Protein AF-A0A3A8R1C6-F1 (afdb_monomer_lite)

Structure (mmCIF, N/CA/C/O backbone):
data_AF-A0A3A8R1C6-F1
#
_entry.id   AF-A0A3A8R1C6-F1
#
loop_
_atom_site.group_PDB
_atom_site.id
_atom_site.type_symbol
_atom_site.label_atom_id
_atom_site.label_alt_id
_atom_site.label_comp_id
_atom_site.label_asym_id
_atom_site.label_entity_id
_atom_site.label_seq_id
_atom_site.pdbx_PDB_ins_code
_atom_site.Cartn_x
_atom_site.Cartn_y
_atom_site.Cartn_z
_atom_site.occupancy
_atom_site.B_iso_or_equiv
_atom_site.auth_seq_id
_atom_site.auth_comp_id
_atom_site.auth_asym_id
_atom_site.auth_atom_id
_atom_site.pdbx_PDB_model_num
ATOM 1 N N . MET A 1 1 ? 24.365 -0.861 -19.080 1.00 55.78 1 MET A N 1
ATOM 2 C CA . MET A 1 1 ? 25.179 -1.985 -19.570 1.00 55.78 1 MET A CA 1
ATOM 3 C C . MET A 1 1 ? 25.420 -1.897 -21.066 1.00 55.78 1 MET A C 1
ATOM 5 O O . MET A 1 1 ? 26.540 -1.569 -21.390 1.00 55.78 1 MET A O 1
ATOM 9 N N . VAL A 1 2 ? 24.428 -2.049 -21.957 1.00 61.75 2 VAL A N 1
ATOM 10 C CA . VAL A 1 2 ? 24.659 -2.070 -23.426 1.00 61.75 2 VAL A CA 1
ATOM 11 C C . VAL A 1 2 ? 25.427 -0.850 -23.966 1.00 61.75 2 VAL A C 1
ATOM 13 O O . VAL A 1 2 ? 26.464 -1.044 -24.578 1.00 61.75 2 VAL A O 1
ATOM 16 N N . MET A 1 3 ? 25.023 0.396 -23.671 1.00 66.06 3 MET A N 1
ATOM 17 C CA . MET A 1 3 ? 25.782 1.583 -24.132 1.00 66.06 3 MET A CA 1
ATOM 18 C C . MET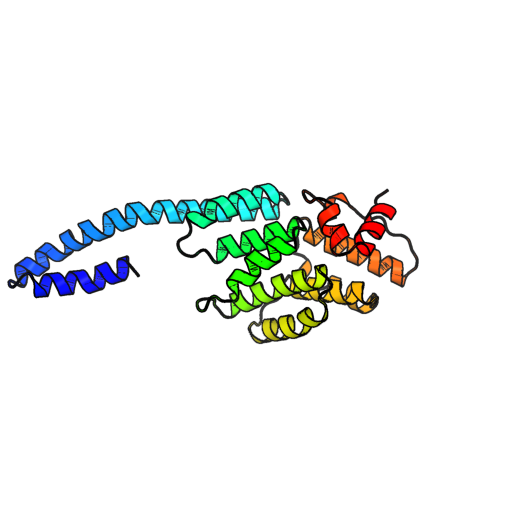 A 1 3 ? 27.205 1.671 -23.557 1.00 66.06 3 MET A C 1
ATOM 20 O O . MET A 1 3 ? 28.117 2.070 -24.266 1.00 66.06 3 MET A O 1
ATOM 24 N N . LEU A 1 4 ? 27.410 1.277 -22.296 1.00 65.94 4 LEU A N 1
ATOM 25 C CA . LEU A 1 4 ? 28.750 1.222 -21.695 1.00 65.94 4 LEU A CA 1
ATOM 26 C C . LEU A 1 4 ? 29.600 0.140 -22.370 1.00 65.94 4 LEU A C 1
ATOM 28 O O . LEU A 1 4 ? 30.759 0.369 -22.681 1.00 65.94 4 LEU A O 1
ATOM 32 N N . LEU A 1 5 ? 29.007 -1.014 -22.666 1.00 67.19 5 LEU A N 1
ATOM 33 C CA . LEU A 1 5 ? 29.659 -2.094 -23.396 1.00 67.19 5 LEU A CA 1
ATOM 34 C C . LEU A 1 5 ? 30.054 -1.628 -24.801 1.00 67.19 5 LEU A C 1
ATOM 36 O O . LEU A 1 5 ? 31.196 -1.811 -25.187 1.00 67.19 5 LEU A O 1
ATOM 40 N N . VAL A 1 6 ? 29.174 -0.925 -25.518 1.00 68.94 6 VAL A N 1
ATOM 41 C CA . VAL A 1 6 ? 29.490 -0.307 -26.817 1.00 68.94 6 VAL A CA 1
ATOM 42 C C . VAL A 1 6 ? 30.650 0.689 -26.680 1.00 68.94 6 VAL A C 1
ATOM 44 O O . VAL A 1 6 ? 31.617 0.599 -27.425 1.00 68.94 6 VAL A O 1
ATOM 47 N N . LEU A 1 7 ? 30.626 1.574 -25.681 1.00 74.56 7 LEU A N 1
ATOM 48 C CA . LEU A 1 7 ? 31.679 2.577 -25.475 1.00 74.56 7 LEU A CA 1
ATOM 49 C C . LEU A 1 7 ? 33.040 1.986 -25.069 1.00 74.56 7 LEU A C 1
ATOM 51 O O . LEU A 1 7 ? 34.063 2.558 -25.423 1.00 74.56 7 LEU A O 1
ATOM 55 N N . PHE A 1 8 ? 33.077 0.857 -24.353 1.00 76.62 8 PHE A N 1
ATOM 56 C CA . PHE A 1 8 ? 34.327 0.232 -23.893 1.00 76.62 8 PHE A CA 1
ATOM 57 C C . PHE A 1 8 ? 34.839 -0.894 -24.805 1.00 76.62 8 PHE A C 1
ATOM 59 O O . PHE A 1 8 ? 36.048 -1.121 -24.884 1.00 76.62 8 PHE A O 1
ATOM 66 N N . VAL A 1 9 ? 33.947 -1.606 -25.496 1.00 76.44 9 VAL A N 1
ATOM 67 C CA . VAL A 1 9 ? 34.287 -2.768 -26.330 1.00 76.44 9 VAL A CA 1
ATOM 68 C C . VAL A 1 9 ? 34.560 -2.361 -27.774 1.00 76.44 9 VAL A C 1
ATOM 70 O O . VAL A 1 9 ? 35.515 -2.868 -28.353 1.00 76.44 9 VAL A O 1
ATOM 73 N N . VAL A 1 10 ? 33.826 -1.396 -28.343 1.00 77.56 10 VAL A N 1
ATOM 74 C CA . VAL A 1 10 ? 34.051 -0.938 -29.730 1.00 77.56 10 VAL A CA 1
ATOM 75 C C . VAL A 1 10 ? 35.460 -0.367 -29.947 1.00 77.56 10 VAL A C 1
ATOM 77 O O . VAL A 1 10 ? 36.100 -0.784 -30.911 1.00 77.56 10 VAL A O 1
ATOM 80 N N . PRO A 1 11 ? 36.030 0.478 -29.060 1.00 78.25 11 PRO A N 1
ATOM 81 C CA . PRO A 1 11 ? 37.407 0.945 -29.232 1.00 78.25 11 PRO A CA 1
ATOM 82 C C . PRO A 1 11 ? 38.441 -0.183 -29.130 1.00 78.25 11 PRO A C 1
ATOM 84 O O . PRO A 1 11 ? 39.465 -0.143 -29.808 1.00 78.25 11 PRO A O 1
ATOM 87 N N . ARG A 1 12 ? 38.189 -1.192 -28.283 1.00 78.44 12 ARG A N 1
ATOM 88 C CA . ARG A 1 12 ? 39.079 -2.353 -28.123 1.00 78.44 12 ARG A CA 1
ATOM 89 C C . ARG A 1 12 ? 39.024 -3.282 -29.332 1.00 78.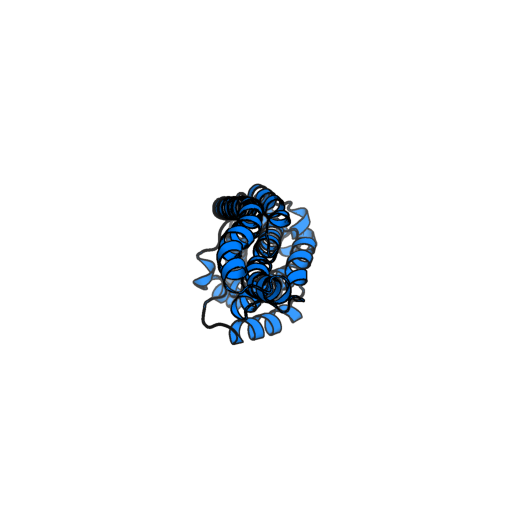44 12 ARG A C 1
ATOM 91 O O . ARG A 1 12 ? 40.074 -3.706 -29.796 1.00 78.44 12 ARG A O 1
ATOM 98 N N . LEU A 1 13 ? 37.830 -3.552 -29.859 1.00 79.06 13 LEU A N 1
ATOM 99 C CA . LEU A 1 13 ? 37.645 -4.360 -31.064 1.00 79.06 13 LEU A CA 1
ATOM 100 C C . LEU A 1 13 ? 38.244 -3.673 -32.291 1.00 79.06 13 LEU A C 1
ATOM 102 O O . LEU A 1 13 ? 38.963 -4.315 -33.046 1.00 79.06 13 LEU A O 1
ATOM 106 N N . LEU A 1 14 ? 38.028 -2.366 -32.460 1.00 79.25 14 LEU A N 1
ATOM 107 C CA . LEU A 1 14 ? 38.609 -1.622 -33.579 1.00 79.25 14 LEU A CA 1
ATOM 108 C C . LEU A 1 14 ? 40.139 -1.653 -33.556 1.00 79.25 14 LEU A C 1
ATOM 110 O O . LEU A 1 14 ? 40.742 -1.912 -34.586 1.00 79.25 14 LEU A O 1
ATOM 114 N N . ARG A 1 15 ? 40.773 -1.487 -32.388 1.00 78.81 15 ARG A N 1
ATOM 115 C CA . ARG A 1 15 ? 42.238 -1.612 -32.256 1.00 78.81 15 ARG A CA 1
ATOM 116 C C . ARG A 1 15 ? 42.763 -3.033 -32.467 1.00 78.81 15 ARG A C 1
ATOM 118 O O . ARG A 1 15 ? 43.941 -3.195 -32.749 1.00 78.81 15 ARG A O 1
ATOM 125 N N . HIS A 1 16 ? 41.925 -4.048 -32.270 1.00 81.69 16 HIS A N 1
ATOM 126 C CA . HIS A 1 16 ? 42.312 -5.445 -32.455 1.00 81.69 16 HIS A CA 1
ATOM 127 C C . HIS A 1 16 ? 42.188 -5.893 -33.917 1.00 81.69 16 HIS A C 1
ATOM 129 O O . HIS A 1 16 ? 43.052 -6.609 -34.408 1.00 81.69 16 HIS A O 1
ATOM 135 N N . PHE A 1 17 ? 41.131 -5.461 -34.612 1.00 82.62 17 PHE A N 1
ATOM 136 C CA . PHE A 1 17 ? 40.824 -5.888 -35.981 1.00 82.62 17 PHE A CA 1
ATOM 137 C C . PHE A 1 17 ? 41.307 -4.923 -37.070 1.00 82.62 17 PHE A C 1
ATOM 139 O O . PHE A 1 17 ? 41.398 -5.327 -38.226 1.00 82.62 17 PHE A O 1
ATOM 146 N N . VAL A 1 18 ? 41.623 -3.668 -36.730 1.00 82.69 18 VAL A N 1
ATOM 147 C CA . VAL A 1 18 ? 42.181 -2.678 -37.661 1.00 82.69 18 VAL A CA 1
ATOM 148 C C . VAL A 1 18 ? 43.640 -2.410 -37.263 1.00 82.69 18 VAL A C 1
ATOM 150 O O . VAL A 1 18 ? 43.872 -1.714 -36.274 1.00 82.69 18 VAL A O 1
ATOM 153 N N . PRO A 1 19 ? 44.628 -2.960 -38.000 1.00 76.81 19 PRO A N 1
ATOM 154 C CA . PRO A 1 19 ? 46.048 -2.833 -37.659 1.00 76.81 19 PRO A CA 1
ATOM 155 C C . PRO A 1 19 ? 46.579 -1.402 -37.788 1.00 76.81 19 PRO A C 1
ATOM 157 O O . PRO A 1 19 ? 47.543 -1.043 -37.116 1.00 76.81 19 PRO A O 1
ATOM 160 N N . ASP A 1 20 ? 45.958 -0.591 -38.652 1.00 87.19 20 ASP A N 1
ATOM 161 C CA . ASP A 1 20 ? 46.308 0.815 -38.837 1.00 87.19 20 ASP A CA 1
ATOM 162 C C . ASP A 1 20 ? 45.630 1.691 -37.760 1.00 87.19 20 ASP A C 1
ATOM 164 O O . ASP A 1 20 ? 44.398 1.828 -37.745 1.00 87.19 20 ASP A O 1
ATOM 168 N N . PRO A 1 21 ? 46.410 2.319 -36.861 1.00 77.81 21 PRO A N 1
ATOM 169 C CA . PRO A 1 21 ? 45.873 3.140 -35.786 1.00 77.81 21 PRO A CA 1
ATOM 170 C C . PRO A 1 21 ? 45.176 4.415 -36.280 1.00 77.81 21 PRO A C 1
ATOM 172 O O . PRO A 1 21 ? 44.255 4.880 -35.604 1.00 77.81 21 PRO A O 1
ATOM 175 N N . GLN A 1 22 ? 45.566 4.977 -37.430 1.00 80.56 22 GLN A N 1
ATOM 176 C CA . GLN A 1 22 ? 44.907 6.160 -37.994 1.00 80.56 22 GLN A CA 1
ATOM 177 C C . GLN A 1 22 ? 43.532 5.789 -38.558 1.00 80.56 22 GLN A C 1
ATOM 179 O O . GLN A 1 22 ? 42.532 6.438 -38.239 1.00 80.56 22 GLN A O 1
ATOM 184 N N . LEU A 1 23 ? 43.452 4.679 -39.296 1.00 80.19 23 LEU A N 1
ATOM 185 C CA . LEU A 1 23 ? 42.191 4.146 -39.810 1.00 80.19 23 LEU A CA 1
ATOM 186 C C . LEU A 1 23 ? 41.232 3.741 -38.675 1.00 80.19 23 LEU A C 1
ATOM 188 O O . LEU A 1 23 ? 40.044 4.066 -38.718 1.00 80.19 23 LEU A O 1
ATOM 192 N N . ALA A 1 24 ? 41.735 3.100 -37.616 1.00 79.31 24 ALA A N 1
ATOM 193 C CA . ALA A 1 24 ? 40.935 2.730 -36.446 1.00 79.31 24 ALA A CA 1
ATOM 194 C C . ALA A 1 24 ? 40.342 3.955 -35.722 1.00 79.31 24 ALA A C 1
ATOM 196 O O . ALA A 1 24 ? 39.196 3.912 -35.266 1.00 79.31 24 ALA A O 1
ATOM 197 N N . GLN A 1 25 ? 41.097 5.057 -35.629 1.00 80.25 25 GLN A N 1
ATOM 198 C CA . GLN A 1 25 ? 40.617 6.317 -35.050 1.00 80.25 25 GLN A CA 1
ATOM 199 C C . GLN A 1 25 ? 39.554 6.994 -35.924 1.00 80.25 25 GLN A C 1
ATOM 201 O O . GLN A 1 25 ? 38.579 7.509 -35.379 1.00 80.25 25 GLN A O 1
ATOM 206 N N . MET A 1 26 ? 39.683 6.944 -37.255 1.00 83.62 26 MET A N 1
ATOM 207 C CA . MET A 1 26 ? 38.661 7.471 -38.172 1.00 83.62 26 MET A CA 1
ATOM 208 C C . MET A 1 26 ? 37.363 6.649 -38.148 1.00 83.62 26 MET A C 1
ATOM 210 O O . MET A 1 26 ? 36.273 7.215 -38.226 1.00 83.62 26 MET A O 1
ATOM 214 N N . LEU A 1 27 ? 37.453 5.323 -37.997 1.00 83.94 27 LEU A N 1
ATOM 215 C CA . LEU A 1 27 ? 36.290 4.426 -37.963 1.00 83.94 27 LEU A CA 1
ATOM 216 C C . LEU A 1 27 ? 35.557 4.420 -36.616 1.00 83.94 27 LEU A C 1
ATOM 218 O O . LEU A 1 27 ? 34.381 4.054 -36.558 1.00 83.94 27 LEU A O 1
ATOM 222 N N . LEU A 1 28 ? 36.216 4.832 -35.532 1.00 80.50 28 LEU A N 1
ATOM 223 C CA . LEU A 1 28 ? 35.642 4.879 -34.187 1.00 80.50 28 LEU A CA 1
ATOM 224 C C . LEU A 1 28 ? 34.346 5.710 -34.085 1.00 80.50 28 LEU A C 1
ATOM 226 O O . LEU A 1 28 ? 33.351 5.153 -33.614 1.00 80.50 28 LEU A O 1
ATOM 230 N N . PRO A 1 29 ? 34.291 6.989 -34.512 1.00 80.44 29 PRO A N 1
ATOM 231 C CA . PRO A 1 29 ? 33.064 7.783 -34.429 1.00 80.44 29 PRO A CA 1
ATOM 232 C C . PRO A 1 29 ? 31.925 7.189 -35.264 1.00 80.44 29 PRO A C 1
ATOM 234 O O . PRO A 1 29 ? 30.791 7.155 -34.794 1.00 80.44 29 PRO A O 1
ATOM 237 N N . VAL A 1 30 ? 32.220 6.647 -36.452 1.00 83.56 30 VAL A N 1
ATOM 238 C CA . VAL A 1 30 ? 31.220 5.995 -37.316 1.00 83.56 30 VAL A CA 1
ATOM 239 C C . VAL A 1 30 ? 30.673 4.730 -36.654 1.00 83.56 30 VAL A C 1
ATOM 241 O O . VAL A 1 30 ? 29.463 4.543 -36.573 1.00 83.56 30 VAL A O 1
ATOM 244 N N . SER A 1 31 ? 31.552 3.894 -36.104 1.00 79.69 31 SER A N 1
ATOM 245 C CA . SER A 1 31 ? 31.175 2.643 -35.434 1.00 79.69 31 SER A CA 1
ATOM 246 C C . SER A 1 31 ? 30.351 2.898 -34.170 1.00 79.69 31 SER A C 1
ATOM 248 O O . SER A 1 31 ? 29.355 2.219 -33.918 1.00 79.69 31 SER A O 1
ATOM 250 N N . LEU A 1 32 ? 30.729 3.912 -33.385 1.00 80.94 32 LEU A N 1
ATOM 251 C CA . LEU A 1 32 ? 29.952 4.355 -32.230 1.00 80.94 32 LEU A CA 1
ATOM 252 C C . LEU A 1 32 ? 28.594 4.913 -32.657 1.00 80.94 32 LEU A C 1
ATOM 254 O O . LEU A 1 32 ? 27.593 4.577 -32.033 1.00 80.94 32 LEU A O 1
ATOM 258 N N . PHE A 1 33 ? 28.529 5.713 -33.721 1.00 82.69 33 PHE A N 1
ATOM 259 C CA . PHE A 1 33 ? 27.273 6.258 -34.233 1.00 82.69 33 PHE A CA 1
ATOM 260 C C . PHE A 1 33 ? 26.319 5.144 -34.686 1.00 82.69 33 PHE A C 1
ATOM 262 O O . PHE A 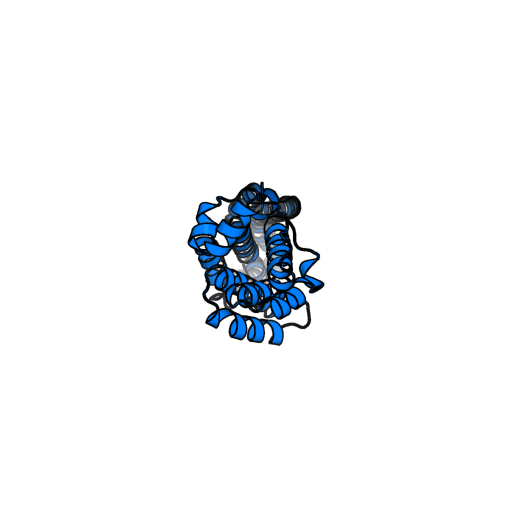1 33 ? 25.173 5.099 -34.240 1.00 82.69 33 PHE A O 1
ATOM 269 N N . VAL A 1 34 ? 26.809 4.188 -35.481 1.00 83.75 34 VAL A N 1
ATOM 270 C CA . VAL A 1 34 ? 26.028 3.047 -35.989 1.00 83.75 34 VAL A CA 1
ATOM 271 C C . VAL A 1 34 ? 25.482 2.164 -34.864 1.00 83.75 34 VAL A C 1
ATOM 273 O O . VAL A 1 34 ? 24.399 1.609 -35.007 1.00 83.75 34 VAL A O 1
ATOM 276 N N . LEU A 1 35 ? 26.171 2.049 -33.727 1.00 82.00 35 LEU A N 1
ATOM 277 C CA . LEU A 1 35 ? 25.708 1.225 -32.603 1.00 82.00 35 LEU A CA 1
ATOM 278 C C . LEU A 1 35 ? 24.871 2.007 -31.582 1.00 82.00 35 LEU A C 1
ATOM 280 O O . LEU A 1 35 ? 23.869 1.497 -31.074 1.00 82.00 35 LEU A O 1
ATOM 284 N N . LEU A 1 36 ? 25.254 3.243 -31.261 1.00 81.62 36 LEU A N 1
ATOM 285 C CA . LEU A 1 36 ? 24.585 4.046 -30.238 1.00 81.62 36 LEU A CA 1
ATOM 286 C C . LEU A 1 36 ? 23.273 4.639 -30.742 1.00 81.62 36 LEU A C 1
ATOM 288 O O . LEU A 1 36 ? 22.317 4.670 -29.970 1.00 81.62 36 LEU A O 1
ATOM 292 N N . VAL A 1 37 ? 23.192 5.074 -32.003 1.00 81.81 37 VAL A N 1
ATOM 293 C CA . VAL A 1 37 ? 21.986 5.724 -32.537 1.00 81.81 37 VAL A CA 1
ATOM 294 C C . VAL A 1 37 ? 20.799 4.761 -32.589 1.00 81.81 37 VAL A C 1
ATOM 296 O O . VAL A 1 37 ? 19.779 5.095 -31.990 1.00 81.81 37 VAL A O 1
ATOM 299 N N . PRO A 1 38 ? 20.888 3.544 -33.161 1.00 82.12 38 PRO A N 1
ATOM 300 C CA . PRO A 1 38 ? 19.768 2.600 -33.137 1.00 82.12 38 PRO A CA 1
ATOM 301 C C . PRO A 1 38 ? 19.389 2.180 -31.714 1.00 82.12 38 PRO A C 1
ATOM 303 O O . PRO A 1 38 ? 18.208 2.103 -31.379 1.00 82.12 38 PRO A O 1
ATOM 306 N N . THR A 1 39 ? 20.385 1.984 -30.842 1.00 79.88 39 THR A N 1
ATOM 307 C CA . THR A 1 39 ? 20.157 1.667 -29.425 1.00 79.88 39 THR A CA 1
ATOM 308 C C . THR A 1 39 ? 19.392 2.798 -28.729 1.00 79.88 39 THR A C 1
ATOM 310 O O . THR A 1 39 ? 18.411 2.550 -28.028 1.00 79.88 39 THR A O 1
ATOM 313 N N . ALA A 1 40 ? 19.791 4.052 -28.937 1.00 80.69 40 ALA A N 1
ATOM 314 C CA . ALA A 1 40 ? 19.115 5.214 -28.372 1.00 80.69 40 ALA A CA 1
ATOM 315 C C . ALA A 1 40 ? 17.704 5.385 -28.951 1.00 80.69 40 ALA A C 1
ATOM 317 O O . ALA A 1 40 ? 16.758 5.562 -28.186 1.00 80.69 40 ALA A O 1
ATOM 318 N N . LEU A 1 41 ? 17.542 5.263 -30.271 1.00 84.56 41 LEU A N 1
ATOM 319 C CA . LEU A 1 41 ? 16.248 5.352 -30.952 1.00 84.56 41 LEU A CA 1
ATOM 320 C C . LEU A 1 41 ? 15.274 4.260 -30.498 1.00 84.56 41 LEU A C 1
ATOM 322 O O . LEU A 1 41 ? 14.076 4.511 -30.433 1.00 84.56 41 LEU A O 1
ATOM 326 N N . TYR A 1 42 ? 15.767 3.080 -30.123 1.00 83.12 42 TYR A N 1
ATOM 327 C CA . TYR A 1 42 ? 14.927 2.010 -29.594 1.00 83.12 42 TYR A CA 1
ATOM 328 C C . TYR A 1 42 ? 14.577 2.203 -28.107 1.00 83.12 42 TYR A C 1
ATOM 330 O O . TYR A 1 42 ? 13.408 2.158 -27.715 1.00 83.12 42 TYR A O 1
ATOM 338 N N . PHE A 1 43 ? 15.574 2.432 -27.245 1.00 83.19 43 PHE A N 1
ATOM 339 C CA . PHE A 1 43 ? 15.360 2.444 -25.792 1.00 83.19 43 PHE A CA 1
ATOM 340 C C . PHE A 1 43 ? 14.815 3.771 -25.255 1.00 83.19 43 PHE A C 1
ATOM 342 O O . PHE A 1 43 ? 14.072 3.758 -24.271 1.00 83.19 43 PHE A O 1
ATOM 349 N N . LEU A 1 44 ? 15.155 4.911 -25.863 1.00 83.94 44 LEU A N 1
ATOM 350 C CA . LEU A 1 44 ? 14.768 6.225 -25.344 1.00 83.94 44 LEU A CA 1
ATOM 351 C C . LEU A 1 44 ? 13.253 6.474 -25.440 1.00 83.94 44 LEU A C 1
ATOM 353 O O . LEU A 1 44 ? 12.672 6.859 -24.421 1.00 83.94 44 LEU A O 1
ATOM 357 N N . PRO A 1 45 ? 12.568 6.213 -26.574 1.00 88.06 45 PRO A N 1
ATOM 358 C CA . PRO A 1 45 ? 11.115 6.368 -26.649 1.00 88.06 45 PRO A CA 1
ATOM 359 C C . PRO A 1 45 ? 10.391 5.399 -25.715 1.00 88.06 45 PRO A C 1
ATOM 361 O O . PRO A 1 45 ? 9.430 5.781 -25.050 1.00 88.06 45 PRO A O 1
ATOM 364 N N . ARG A 1 46 ? 10.893 4.162 -25.601 1.00 89.12 46 ARG A N 1
ATOM 365 C CA . ARG A 1 46 ? 10.346 3.147 -24.695 1.00 89.12 46 ARG A CA 1
ATOM 366 C C . ARG A 1 46 ? 10.430 3.588 -23.233 1.00 89.12 46 ARG A C 1
ATOM 368 O O . ARG A 1 46 ? 9.429 3.531 -22.523 1.00 89.12 46 ARG A O 1
ATOM 375 N N . TYR A 1 47 ? 11.594 4.074 -22.802 1.00 86.50 47 TYR A N 1
ATOM 376 C CA . TYR A 1 47 ? 11.796 4.586 -21.447 1.00 86.50 47 TYR A CA 1
ATOM 377 C C . TYR A 1 47 ? 10.908 5.801 -21.159 1.00 86.50 47 TYR A C 1
ATOM 379 O O . TYR A 1 47 ? 10.235 5.832 -20.132 1.00 86.50 47 TYR A O 1
ATOM 387 N N . ARG A 1 48 ? 10.841 6.767 -22.086 1.00 89.81 48 ARG A N 1
ATOM 388 C CA . ARG A 1 48 ? 9.965 7.942 -21.958 1.00 89.81 48 ARG A CA 1
ATOM 389 C C . ARG A 1 48 ? 8.494 7.548 -21.845 1.00 89.81 48 ARG A C 1
ATOM 391 O O . ARG A 1 48 ? 7.790 8.097 -21.007 1.00 89.81 48 ARG A O 1
ATOM 398 N N . ARG A 1 49 ? 8.042 6.575 -22.642 1.00 92.75 49 ARG A N 1
ATOM 399 C CA . ARG A 1 49 ? 6.667 6.061 -22.583 1.00 92.75 49 ARG A CA 1
ATOM 400 C C . ARG A 1 49 ? 6.375 5.346 -21.264 1.00 92.75 49 ARG A C 1
ATOM 402 O O . ARG A 1 49 ? 5.324 5.585 -20.686 1.00 92.75 49 ARG A O 1
ATOM 409 N N . SER A 1 50 ? 7.302 4.518 -20.777 1.00 92.31 50 SER A N 1
ATOM 410 C CA . SER A 1 50 ? 7.186 3.871 -19.462 1.00 92.31 50 SER A CA 1
ATOM 411 C C . SER A 1 50 ? 7.071 4.909 -18.345 1.00 92.31 50 SER A C 1
ATOM 413 O O . SER A 1 50 ? 6.143 4.842 -17.549 1.00 92.31 50 SER A O 1
ATOM 415 N N . LYS A 1 51 ? 7.955 5.917 -18.342 1.00 92.25 51 LYS A N 1
ATOM 416 C CA . LYS A 1 51 ? 7.918 7.008 -17.365 1.00 92.25 51 LYS A CA 1
ATOM 417 C C . LYS A 1 51 ? 6.594 7.772 -17.419 1.00 92.25 51 LYS A C 1
ATOM 419 O O . LYS A 1 51 ? 5.963 7.922 -16.387 1.00 92.25 51 LYS A O 1
ATOM 424 N N . LYS A 1 52 ? 6.145 8.174 -18.614 1.00 95.56 52 LYS A N 1
ATOM 425 C CA . LYS A 1 52 ? 4.870 8.883 -18.797 1.00 95.56 52 LYS A CA 1
ATOM 426 C C . LYS A 1 52 ? 3.689 8.103 -18.209 1.00 95.56 52 LYS A C 1
ATOM 428 O O . LYS A 1 52 ? 2.894 8.682 -17.488 1.00 95.56 52 LYS A O 1
ATOM 433 N N . LEU A 1 53 ? 3.599 6.799 -18.482 1.00 96.31 53 LEU A N 1
ATOM 434 C CA . LEU A 1 53 ? 2.542 5.950 -17.921 1.00 96.31 53 LEU A CA 1
ATOM 435 C C . LEU A 1 53 ? 2.634 5.842 -16.394 1.00 96.31 53 LEU A C 1
ATOM 437 O O . LEU A 1 53 ? 1.613 5.860 -15.720 1.00 96.31 53 LEU A O 1
ATOM 441 N N . THR A 1 54 ? 3.843 5.747 -15.840 1.00 95.00 54 THR A N 1
ATOM 442 C CA . THR A 1 54 ? 4.034 5.756 -14.384 1.00 95.00 54 THR A CA 1
ATOM 443 C C . THR A 1 54 ? 3.604 7.087 -13.768 1.00 95.00 54 THR A C 1
ATOM 445 O O . THR A 1 54 ? 2.903 7.071 -12.764 1.00 95.00 54 THR A O 1
ATOM 448 N N . ASP A 1 55 ? 3.970 8.219 -14.368 1.00 96.19 55 ASP A N 1
ATOM 449 C CA . ASP A 1 55 ? 3.593 9.549 -13.876 1.00 96.19 55 ASP A CA 1
ATOM 450 C C . ASP A 1 55 ? 2.062 9.750 -13.953 1.00 96.19 55 ASP A C 1
ATOM 452 O O . ASP A 1 55 ? 1.450 10.187 -12.981 1.00 96.19 55 ASP A O 1
ATOM 456 N N . GLU A 1 56 ? 1.424 9.333 -15.058 1.00 97.62 56 GLU A N 1
ATOM 457 C CA . GLU A 1 56 ? -0.044 9.304 -15.202 1.00 97.62 56 GLU A CA 1
ATOM 458 C C . GLU A 1 56 ? -0.707 8.423 -14.132 1.00 97.62 56 GLU A C 1
ATOM 460 O O . GLU A 1 56 ? -1.697 8.822 -13.524 1.00 97.62 56 GLU A O 1
ATOM 465 N N . GLY A 1 57 ? -0.162 7.229 -13.878 1.00 96.81 57 GLY A N 1
ATOM 466 C CA . GLY A 1 57 ? -0.680 6.329 -12.848 1.00 96.81 57 GLY A CA 1
ATOM 467 C C . GLY A 1 57 ? -0.558 6.913 -11.440 1.00 96.81 57 GLY A C 1
ATOM 468 O O . GLY A 1 57 ? -1.485 6.793 -10.645 1.00 96.81 57 GLY A O 1
ATOM 469 N N . LEU A 1 58 ? 0.550 7.592 -11.129 1.00 95.25 58 LEU A N 1
ATOM 470 C CA . LEU A 1 58 ? 0.730 8.271 -9.843 1.00 95.25 58 LEU A CA 1
ATOM 471 C C . LEU A 1 58 ? -0.273 9.413 -9.666 1.00 95.25 58 LEU A C 1
ATOM 473 O O . LEU A 1 58 ? -0.856 9.538 -8.594 1.00 95.25 58 LEU A O 1
ATOM 477 N N . GLN A 1 59 ? -0.513 10.204 -10.714 1.00 96.00 59 GLN A N 1
ATOM 478 C CA . GLN A 1 59 ? -1.522 11.258 -10.680 1.00 96.00 59 GLN A CA 1
ATOM 479 C C . GLN A 1 59 ? -2.925 10.687 -10.422 1.00 96.00 59 GLN A C 1
ATOM 481 O O . GLN A 1 59 ? -3.617 11.154 -9.522 1.00 96.00 59 GLN A O 1
ATOM 486 N N . LEU A 1 60 ? -3.321 9.639 -11.150 1.00 96.06 60 LEU A N 1
ATOM 487 C CA . LEU A 1 60 ? -4.617 8.978 -10.954 1.00 96.06 60 LEU A CA 1
ATOM 488 C C . LEU A 1 60 ? -4.775 8.423 -9.532 1.00 96.06 60 LEU A C 1
ATOM 490 O O . LEU A 1 60 ? -5.853 8.510 -8.951 1.00 96.06 60 LEU A O 1
ATOM 494 N N . LEU A 1 61 ? -3.699 7.890 -8.948 1.00 92.75 61 LEU A N 1
ATOM 495 C CA . LEU A 1 61 ? -3.707 7.385 -7.576 1.00 92.75 61 LEU A CA 1
ATOM 496 C C . LEU A 1 61 ? -3.900 8.514 -6.549 1.00 92.75 61 LEU A C 1
ATOM 498 O O . LEU A 1 61 ? -4.629 8.329 -5.577 1.00 92.75 61 LEU A O 1
ATOM 502 N N . LEU A 1 62 ? -3.318 9.696 -6.781 1.00 89.50 62 LEU A N 1
ATOM 503 C CA . LEU A 1 62 ? -3.565 10.891 -5.960 1.00 89.50 62 LEU A CA 1
ATOM 504 C C . LEU A 1 62 ? -5.014 11.392 -6.073 1.00 89.50 62 LEU A C 1
ATOM 506 O O . LEU A 1 62 ? -5.558 11.904 -5.098 1.00 89.50 62 LEU A O 1
ATOM 510 N N . GLU A 1 63 ? -5.641 11.208 -7.236 1.00 90.69 63 GLU A N 1
ATOM 511 C CA . GLU A 1 63 ? -7.060 11.501 -7.489 1.00 90.69 63 GLU A CA 1
ATOM 512 C C . GLU A 1 63 ? -8.011 10.419 -6.932 1.00 90.69 63 GLU A C 1
ATOM 514 O O . GLU A 1 63 ? -9.226 10.554 -7.045 1.00 90.69 63 GLU A O 1
ATOM 519 N N . GLY A 1 64 ? -7.487 9.337 -6.340 1.00 89.00 64 GLY A N 1
ATOM 520 C CA . GLY A 1 64 ? -8.281 8.219 -5.818 1.00 89.00 64 GLY A CA 1
ATOM 521 C C . GLY A 1 64 ? -8.799 7.242 -6.882 1.00 89.00 64 GLY A C 1
ATOM 522 O O . GLY A 1 64 ? -9.547 6.327 -6.549 1.00 89.00 64 GLY A O 1
ATOM 523 N N . ARG A 1 65 ? -8.382 7.388 -8.147 1.00 93.56 65 ARG A N 1
ATOM 524 C CA . ARG A 1 65 ? -8.783 6.542 -9.286 1.00 93.56 65 ARG A CA 1
ATOM 525 C C . ARG A 1 65 ? -7.881 5.315 -9.412 1.00 93.56 65 ARG A C 1
ATOM 527 O O . ARG A 1 65 ? -7.058 5.208 -10.329 1.00 93.56 65 ARG A O 1
ATOM 534 N N . VAL A 1 66 ? -7.974 4.418 -8.437 1.00 95.94 66 VAL A N 1
ATOM 535 C CA . VAL A 1 66 ? -6.996 3.344 -8.209 1.00 95.94 66 VAL A CA 1
ATOM 536 C C . VAL A 1 66 ? -6.975 2.299 -9.333 1.00 95.94 66 VAL A C 1
ATOM 538 O O . VAL A 1 66 ? -5.893 1.893 -9.760 1.00 95.94 66 VAL A O 1
ATOM 541 N N . ALA A 1 67 ? -8.125 1.885 -9.866 1.00 96.25 67 ALA A N 1
ATOM 542 C CA . ALA A 1 67 ? -8.210 0.924 -10.966 1.00 96.25 67 ALA A CA 1
ATOM 543 C C . ALA A 1 67 ? -7.597 1.494 -12.254 1.00 96.25 67 ALA A C 1
ATOM 545 O O . ALA A 1 67 ? -6.802 0.829 -12.918 1.00 96.25 67 ALA A O 1
ATOM 546 N N . ALA A 1 68 ? -7.874 2.765 -12.559 1.00 97.00 68 ALA A N 1
ATOM 547 C CA . ALA A 1 68 ? -7.260 3.442 -13.698 1.00 97.00 68 ALA A CA 1
ATOM 548 C C . ALA A 1 68 ? -5.738 3.597 -13.517 1.00 97.00 68 ALA A C 1
ATOM 550 O O . ALA A 1 68 ? -4.977 3.426 -14.471 1.00 97.00 68 ALA A O 1
ATOM 551 N N . ALA A 1 69 ? -5.270 3.890 -12.298 1.00 97.62 69 ALA A N 1
ATOM 552 C CA . ALA A 1 69 ? -3.843 3.934 -11.985 1.00 97.62 69 ALA A CA 1
ATOM 553 C C . ALA A 1 69 ? -3.168 2.570 -12.208 1.00 97.62 69 ALA A C 1
ATOM 555 O O . ALA A 1 69 ? -2.100 2.496 -12.825 1.00 97.62 69 ALA A O 1
ATOM 556 N N . LEU A 1 70 ? -3.812 1.488 -11.762 1.00 97.94 70 LEU A N 1
ATOM 557 C CA . LEU A 1 70 ? -3.343 0.118 -11.948 1.00 97.94 70 LEU A CA 1
ATOM 558 C C . LEU A 1 70 ? -3.147 -0.220 -13.432 1.00 97.94 70 LEU A C 1
ATOM 560 O O . LEU A 1 70 ? -2.071 -0.695 -13.797 1.00 97.94 70 LEU A O 1
ATOM 564 N N . GLU A 1 71 ? -4.115 0.100 -14.297 1.00 98.06 71 GLU A N 1
ATOM 565 C CA . GLU A 1 71 ? -3.990 -0.107 -15.749 1.00 98.06 71 GLU A CA 1
ATOM 566 C C . GLU A 1 71 ? -2.746 0.591 -16.325 1.00 98.06 71 GLU A C 1
ATOM 568 O O . GLU A 1 71 ? -2.019 0.030 -17.154 1.00 98.06 71 GLU A O 1
ATOM 573 N N . ARG A 1 72 ? -2.450 1.814 -15.862 1.00 98.19 72 ARG A N 1
ATOM 574 C CA . ARG A 1 72 ? -1.266 2.568 -16.305 1.00 98.19 72 ARG A CA 1
ATOM 575 C C . ARG A 1 72 ? 0.030 1.920 -15.842 1.00 98.19 72 ARG A C 1
ATOM 577 O O . ARG A 1 72 ? 0.969 1.821 -16.637 1.00 98.19 72 ARG A O 1
ATOM 584 N N . PHE A 1 73 ? 0.095 1.450 -14.599 1.00 98.06 73 PHE A N 1
ATOM 585 C CA . PHE A 1 73 ? 1.281 0.763 -14.086 1.00 98.06 73 PHE A CA 1
ATOM 586 C C . PHE A 1 73 ? 1.513 -0.587 -14.776 1.00 98.06 73 PHE A C 1
ATOM 588 O O . PHE A 1 73 ? 2.649 -0.916 -15.126 1.00 98.06 73 PHE A O 1
ATOM 595 N N . GLU A 1 74 ? 0.454 -1.344 -15.063 1.00 97.69 74 GLU A N 1
ATOM 596 C CA . GLU A 1 74 ? 0.549 -2.600 -15.813 1.00 97.69 74 GLU A CA 1
ATOM 597 C C . GLU A 1 74 ? 1.027 -2.370 -17.250 1.00 97.69 74 GLU A C 1
ATOM 599 O O . GLU A 1 74 ? 1.916 -3.083 -17.725 1.00 97.69 74 GLU A O 1
ATOM 604 N N . ALA A 1 75 ? 0.535 -1.319 -17.915 1.00 96.94 75 ALA A N 1
ATOM 605 C CA . ALA A 1 75 ? 1.010 -0.913 -19.235 1.00 96.94 75 ALA A CA 1
ATOM 606 C C . ALA A 1 75 ? 2.466 -0.402 -19.220 1.00 96.94 75 ALA A C 1
ATOM 608 O O . ALA A 1 75 ? 3.191 -0.552 -20.212 1.00 96.94 75 ALA A O 1
ATOM 609 N N . SER A 1 76 ? 2.928 0.194 -18.113 1.00 95.69 76 SER A N 1
ATOM 610 C CA . SER A 1 76 ? 4.296 0.713 -17.986 1.00 95.69 76 SER A CA 1
ATOM 611 C C . SER A 1 76 ? 5.329 -0.386 -17.715 1.00 95.69 76 SER A C 1
ATOM 613 O O . SER A 1 76 ? 6.468 -0.278 -18.192 1.00 95.69 76 SER A O 1
ATOM 615 N N . ARG A 1 77 ? 4.938 -1.464 -17.018 1.00 94.38 77 ARG A N 1
ATOM 616 C CA . ARG A 1 77 ? 5.795 -2.593 -16.615 1.00 94.38 77 ARG A CA 1
ATOM 617 C C . ARG A 1 77 ? 6.582 -3.243 -17.760 1.00 94.38 77 ARG A C 1
ATOM 619 O O . ARG A 1 77 ? 7.806 -3.317 -17.629 1.00 94.38 77 ARG A O 1
ATOM 626 N N . PRO A 1 78 ? 5.984 -3.676 -18.891 1.00 93.81 78 PRO A N 1
ATOM 627 C CA . PRO A 1 78 ? 6.760 -4.284 -19.970 1.00 93.81 78 PRO A CA 1
ATOM 628 C C . PRO A 1 78 ? 7.737 -3.281 -20.589 1.00 93.81 78 PRO A C 1
ATOM 630 O O . PRO A 1 78 ? 8.804 -3.672 -21.055 1.00 93.81 78 PRO A O 1
ATOM 633 N N . LEU A 1 79 ? 7.406 -1.986 -20.583 1.00 91.31 79 LEU A N 1
ATOM 634 C CA . LEU A 1 79 ? 8.223 -0.926 -21.172 1.00 91.31 79 LEU A CA 1
ATOM 635 C C . LEU A 1 79 ? 9.432 -0.549 -20.303 1.00 91.31 79 LEU A C 1
ATOM 637 O O . LEU A 1 79 ? 10.427 -0.040 -20.826 1.00 91.31 79 LEU A O 1
ATOM 641 N N . ALA A 1 80 ? 9.367 -0.811 -19.000 1.00 87.69 80 ALA A N 1
ATOM 642 C CA . ALA A 1 80 ? 10.419 -0.468 -18.061 1.00 87.69 80 ALA A CA 1
ATOM 643 C C . ALA A 1 80 ? 11.666 -1.338 -18.258 1.00 87.69 80 ALA A C 1
ATOM 645 O O . ALA A 1 80 ? 11.605 -2.561 -18.354 1.00 87.69 80 ALA A O 1
ATOM 646 N N . LYS A 1 81 ? 12.836 -0.694 -18.244 1.00 83.88 81 LYS A N 1
ATOM 647 C CA . LYS A 1 81 ? 14.130 -1.392 -18.254 1.00 83.88 81 LYS A CA 1
ATOM 648 C C . LYS A 1 81 ? 14.355 -2.198 -16.971 1.00 83.88 81 LYS A C 1
ATOM 650 O O . LYS A 1 81 ? 14.968 -3.257 -17.002 1.00 83.88 81 LYS A O 1
ATOM 655 N N . VAL A 1 82 ? 13.899 -1.651 -15.847 1.00 85.94 82 VAL A N 1
ATOM 656 C CA . VAL A 1 82 ? 13.964 -2.259 -14.520 1.00 85.94 82 VAL A CA 1
ATOM 657 C C . VAL A 1 82 ? 12.561 -2.183 -13.942 1.00 85.94 82 VAL A C 1
ATOM 659 O O . VAL A 1 82 ? 12.030 -1.094 -13.750 1.00 85.94 82 VAL A O 1
ATOM 662 N N . GLN A 1 83 ? 11.961 -3.340 -13.685 1.00 89.56 83 GLN A N 1
ATOM 663 C CA . GLN A 1 83 ? 10.549 -3.438 -13.306 1.00 89.56 83 GLN A CA 1
ATOM 664 C C . GLN A 1 83 ? 10.274 -3.139 -11.821 1.00 89.56 83 GLN A C 1
ATOM 666 O O . GLN A 1 83 ? 9.151 -3.308 -11.381 1.00 89.56 83 GLN A O 1
ATOM 671 N N . VAL A 1 84 ? 11.255 -2.645 -11.054 1.00 93.06 84 VAL A N 1
ATOM 672 C CA . VAL A 1 84 ? 11.098 -2.361 -9.612 1.00 93.06 84 VAL A CA 1
ATOM 673 C C . VAL A 1 84 ? 9.953 -1.383 -9.336 1.00 93.06 84 VAL A C 1
ATOM 675 O O . VAL A 1 84 ? 9.044 -1.712 -8.583 1.00 93.06 84 VAL A O 1
ATOM 678 N N . ILE A 1 85 ? 9.983 -0.198 -9.959 1.00 92.88 85 ILE A N 1
ATOM 679 C CA . ILE A 1 85 ? 8.990 0.855 -9.694 1.00 92.88 85 ILE A CA 1
ATOM 680 C C . ILE A 1 85 ? 7.589 0.459 -10.188 1.00 92.88 85 ILE A C 1
ATOM 682 O O . ILE A 1 85 ? 6.659 0.548 -9.392 1.00 92.88 85 ILE A O 1
ATOM 686 N N . PRO A 1 86 ? 7.401 -0.037 -11.432 1.00 94.44 86 PRO A N 1
ATOM 687 C CA . PRO A 1 86 ? 6.083 -0.499 -11.866 1.00 94.44 86 PRO A CA 1
ATOM 688 C C . PRO A 1 86 ? 5.524 -1.627 -10.997 1.00 94.44 86 PRO A C 1
ATOM 690 O O . PRO A 1 86 ? 4.368 -1.552 -10.606 1.00 94.44 86 PRO A O 1
ATOM 693 N N . THR A 1 87 ? 6.326 -2.638 -10.646 1.00 96.75 87 THR A N 1
ATOM 694 C CA . THR A 1 87 ? 5.875 -3.746 -9.786 1.00 96.75 87 THR A CA 1
ATOM 695 C C . THR A 1 87 ? 5.467 -3.256 -8.400 1.00 96.75 87 THR A C 1
ATOM 697 O O . THR A 1 87 ? 4.424 -3.660 -7.895 1.00 96.75 87 THR A O 1
ATOM 700 N N . TYR A 1 88 ? 6.235 -2.343 -7.801 1.00 97.62 88 TYR A N 1
ATOM 701 C CA . TYR A 1 88 ? 5.867 -1.751 -6.517 1.00 97.62 88 TYR A CA 1
ATOM 702 C C . TYR A 1 88 ? 4.549 -0.980 -6.611 1.00 97.62 88 TYR A C 1
ATOM 704 O O . TYR A 1 88 ? 3.643 -1.225 -5.822 1.00 97.62 88 TYR A O 1
ATOM 712 N N . ASN A 1 89 ? 4.400 -0.115 -7.617 1.00 97.56 89 ASN A N 1
ATOM 713 C CA . ASN A 1 89 ? 3.183 0.673 -7.807 1.00 97.56 89 ASN A CA 1
ATOM 714 C C . ASN A 1 89 ? 1.952 -0.201 -8.097 1.00 97.56 89 ASN A C 1
ATOM 716 O O . ASN A 1 89 ? 0.877 0.091 -7.583 1.00 97.56 89 ASN A O 1
ATOM 720 N N . ILE A 1 90 ? 2.106 -1.291 -8.860 1.00 98.38 90 ILE A N 1
ATOM 721 C CA . ILE A 1 90 ? 1.058 -2.309 -9.044 1.00 98.38 90 ILE A CA 1
ATOM 722 C C . ILE A 1 90 ? 0.681 -2.907 -7.689 1.00 98.38 90 ILE A C 1
ATOM 724 O O . ILE A 1 90 ? -0.499 -2.947 -7.356 1.00 98.38 90 ILE A O 1
ATOM 728 N N . GLY A 1 91 ? 1.664 -3.320 -6.885 1.00 98.00 91 GLY A N 1
ATOM 729 C CA . GLY A 1 91 ? 1.434 -3.850 -5.541 1.00 98.00 91 GLY A CA 1
ATOM 730 C C . GLY A 1 91 ? 0.664 -2.879 -4.640 1.00 98.00 91 GLY A C 1
ATOM 731 O O . GLY A 1 91 ? -0.293 -3.283 -3.986 1.00 98.00 91 GLY A O 1
ATOM 732 N N . ILE A 1 92 ? 1.016 -1.589 -4.660 1.00 97.56 92 ILE A N 1
ATOM 733 C CA . ILE A 1 92 ? 0.296 -0.551 -3.907 1.00 97.56 92 ILE A CA 1
ATOM 734 C C . ILE A 1 92 ? -1.123 -0.338 -4.442 1.00 97.56 92 ILE A C 1
ATOM 736 O O . ILE A 1 92 ? -2.055 -0.269 -3.649 1.00 97.56 92 ILE A O 1
ATOM 740 N N . ALA A 1 93 ? -1.326 -0.276 -5.759 1.00 97.50 93 ALA A N 1
ATOM 741 C CA . ALA A 1 93 ? -2.666 -0.128 -6.325 1.00 97.50 93 ALA A CA 1
ATOM 742 C C . ALA A 1 93 ? -3.557 -1.338 -5.986 1.00 97.50 93 ALA A C 1
ATOM 744 O O . ALA A 1 93 ? -4.695 -1.168 -5.560 1.00 97.50 93 ALA A O 1
ATOM 745 N N . ARG A 1 94 ? -3.019 -2.562 -6.074 1.00 97.38 94 ARG A N 1
ATOM 746 C CA . ARG A 1 94 ? -3.704 -3.798 -5.654 1.00 97.38 94 ARG A CA 1
ATOM 747 C C . ARG A 1 94 ? -4.059 -3.769 -4.163 1.00 97.38 94 ARG A C 1
ATOM 749 O O . ARG A 1 94 ? -5.154 -4.184 -3.802 1.00 97.38 94 ARG A O 1
ATOM 756 N N . LEU A 1 95 ? -3.165 -3.254 -3.314 1.00 96.94 95 LEU A N 1
ATOM 757 C CA . LEU A 1 95 ? -3.419 -3.062 -1.883 1.00 96.94 95 LEU A CA 1
ATOM 758 C C . LEU A 1 95 ? -4.587 -2.098 -1.648 1.00 96.94 95 LEU A C 1
ATOM 760 O O . LEU A 1 95 ? -5.481 -2.422 -0.877 1.00 96.94 95 LEU A O 1
ATOM 764 N N . GLN A 1 96 ? -4.612 -0.952 -2.332 1.00 95.62 96 GLN A N 1
ATOM 765 C CA . GLN A 1 96 ? -5.704 0.023 -2.212 1.00 95.62 96 GLN A CA 1
ATOM 766 C C . GLN A 1 96 ? -7.035 -0.479 -2.790 1.00 95.62 96 GLN A C 1
ATOM 768 O O . GLN A 1 96 ? -8.087 0.004 -2.396 1.00 95.62 96 GLN A O 1
ATOM 773 N N . LEU A 1 97 ? -6.998 -1.471 -3.685 1.00 95.88 97 LEU A N 1
ATOM 774 C CA . LEU A 1 97 ? -8.179 -2.202 -4.159 1.00 95.88 97 LEU A CA 1
ATOM 775 C C . LEU A 1 97 ? -8.567 -3.383 -3.249 1.00 95.88 97 LEU A C 1
ATOM 777 O O . LEU A 1 97 ? -9.363 -4.230 -3.650 1.00 95.88 97 LEU A O 1
ATOM 781 N N . TRP A 1 98 ? -7.960 -3.493 -2.065 1.00 96.06 98 TRP A N 1
ATOM 782 C CA . TRP A 1 98 ? -8.148 -4.582 -1.099 1.00 96.06 98 TRP A CA 1
ATOM 783 C C . TRP A 1 98 ? -7.836 -5.987 -1.631 1.00 96.06 98 TRP A C 1
ATOM 785 O O . TRP A 1 98 ? -8.162 -6.988 -1.001 1.00 96.06 98 TRP A O 1
ATOM 795 N N . GLN A 1 99 ? -7.109 -6.096 -2.745 1.00 96.00 99 GLN A N 1
ATOM 796 C CA . GLN A 1 99 ? -6.679 -7.367 -3.336 1.00 96.00 99 GLN A CA 1
ATOM 797 C C . GLN A 1 99 ? -5.403 -7.872 -2.648 1.00 96.00 99 GLN A C 1
ATOM 799 O O . GLN A 1 99 ? -4.356 -8.046 -3.281 1.00 96.00 99 GLN A O 1
ATOM 804 N N . LEU A 1 100 ? -5.482 -8.083 -1.330 1.00 95.81 100 LEU A N 1
ATOM 805 C CA . LEU A 1 100 ? -4.327 -8.325 -0.457 1.00 95.81 100 LEU A CA 1
ATOM 806 C C . LEU A 1 100 ? -3.433 -9.492 -0.912 1.00 95.81 100 LEU A C 1
ATOM 808 O O . LEU A 1 100 ? -2.216 -9.293 -0.951 1.00 95.81 100 LEU A O 1
ATOM 812 N N . PRO A 1 101 ? -3.959 -10.661 -1.341 1.00 94.88 101 PRO A N 1
ATOM 813 C CA . PRO A 1 101 ? -3.102 -11.766 -1.775 1.00 94.88 101 PRO A CA 1
ATOM 814 C C . PRO A 1 101 ? -2.257 -11.421 -3.010 1.00 94.88 101 PRO A C 1
ATOM 816 O O . PRO A 1 101 ? -1.072 -11.754 -3.075 1.00 94.88 101 PRO A O 1
ATOM 819 N N . VAL A 1 102 ? -2.846 -10.705 -3.973 1.00 96.50 102 VAL A N 1
ATOM 820 C CA . VAL A 1 102 ? -2.164 -10.288 -5.209 1.00 96.50 102 VAL A CA 1
ATOM 821 C C . VAL A 1 102 ? -1.171 -9.165 -4.914 1.00 96.50 102 VAL A C 1
ATOM 823 O O . VAL A 1 102 ? -0.030 -9.212 -5.374 1.00 96.50 102 VAL A O 1
ATOM 826 N N . ALA A 1 103 ? -1.565 -8.189 -4.090 1.00 97.50 103 ALA A N 1
ATOM 827 C CA . ALA A 1 103 ? -0.682 -7.124 -3.622 1.00 97.50 103 ALA A CA 1
ATOM 828 C C . ALA A 1 103 ? 0.557 -7.696 -2.921 1.00 97.50 103 ALA A C 1
ATOM 830 O O . ALA A 1 103 ? 1.687 -7.313 -3.230 1.00 97.50 103 ALA A O 1
ATOM 831 N N . LYS A 1 104 ? 0.352 -8.677 -2.033 1.00 97.25 104 LYS A N 1
ATOM 832 C CA . LYS A 1 104 ? 1.423 -9.392 -1.344 1.00 97.25 104 LYS A CA 1
ATOM 833 C C . LYS A 1 104 ? 2.377 -10.057 -2.319 1.00 97.25 104 LYS A C 1
ATOM 835 O O . LYS A 1 104 ? 3.584 -9.920 -2.158 1.00 97.25 104 LYS A O 1
ATOM 840 N N . GLN A 1 105 ? 1.851 -10.783 -3.302 1.00 97.25 105 GLN A N 1
ATOM 841 C CA . GLN A 1 105 ? 2.665 -11.490 -4.284 1.00 97.25 105 GLN A CA 1
ATOM 842 C C . GLN A 1 105 ? 3.548 -10.522 -5.082 1.00 97.25 105 GLN A C 1
ATOM 844 O O . GLN A 1 105 ? 4.753 -10.751 -5.201 1.00 97.25 105 GLN A O 1
ATOM 849 N N . GLU A 1 106 ? 2.972 -9.430 -5.591 1.00 96.88 106 GLU A N 1
ATOM 850 C CA . GLU A 1 106 ? 3.702 -8.416 -6.362 1.00 96.88 106 GLU A CA 1
ATOM 851 C C . GLU A 1 106 ? 4.794 -7.751 -5.507 1.00 96.88 106 GLU A C 1
ATOM 853 O O . GLU A 1 106 ? 5.954 -7.696 -5.920 1.00 96.88 106 GLU A O 1
ATOM 858 N N . LEU A 1 107 ? 4.472 -7.326 -4.281 1.00 97.69 107 LEU A N 1
ATOM 859 C CA . LEU A 1 107 ? 5.436 -6.692 -3.377 1.00 97.69 107 LEU A CA 1
ATOM 860 C C . LEU A 1 107 ? 6.531 -7.670 -2.914 1.00 97.69 107 LEU A C 1
ATOM 862 O O . LEU A 1 107 ? 7.716 -7.352 -3.003 1.00 97.69 107 LEU A O 1
ATOM 866 N N . ALA A 1 108 ? 6.172 -8.880 -2.483 1.00 96.62 108 ALA A N 1
ATOM 867 C CA . ALA A 1 108 ? 7.132 -9.882 -2.014 1.00 96.62 108 ALA A CA 1
ATOM 868 C C . ALA A 1 108 ? 8.090 -10.336 -3.129 1.00 96.62 108 ALA A C 1
ATOM 870 O O . ALA A 1 108 ? 9.254 -10.638 -2.862 1.00 96.62 108 ALA A O 1
ATOM 871 N N . SER A 1 109 ? 7.658 -10.309 -4.397 1.00 95.50 109 SER A N 1
ATOM 872 C CA . SER A 1 109 ? 8.539 -10.600 -5.539 1.00 95.50 109 SER A CA 1
ATOM 873 C C . SER A 1 109 ? 9.760 -9.668 -5.613 1.00 95.50 109 SER A C 1
ATOM 875 O O . SER A 1 109 ? 10.810 -10.047 -6.142 1.00 95.50 109 SER A O 1
ATOM 877 N N . LEU A 1 110 ? 9.655 -8.460 -5.047 1.00 96.25 110 LEU A N 1
ATOM 878 C CA . LEU A 1 110 ? 10.745 -7.493 -4.996 1.00 96.25 110 LEU A CA 1
ATOM 879 C C . LEU A 1 110 ? 11.753 -7.799 -3.881 1.00 96.25 110 LEU A C 1
ATOM 881 O O . LEU A 1 110 ? 12.915 -7.429 -4.028 1.00 96.25 110 LEU A O 1
ATOM 885 N N . GLU A 1 111 ? 11.382 -8.508 -2.811 1.00 92.56 111 GLU A N 1
ATOM 886 C CA . GLU A 1 111 ? 12.286 -8.793 -1.681 1.00 92.56 111 GLU A CA 1
ATOM 887 C C . GLU A 1 111 ? 13.524 -9.594 -2.118 1.00 92.56 111 GLU A C 1
ATOM 889 O O . GLU A 1 111 ? 14.645 -9.309 -1.684 1.00 92.56 111 GLU A O 1
ATOM 894 N N . ALA A 1 112 ? 13.340 -10.536 -3.051 1.00 88.81 112 ALA A N 1
ATOM 895 C CA . ALA A 1 112 ? 14.400 -11.392 -3.587 1.00 88.81 112 ALA A CA 1
ATOM 896 C C . ALA A 1 112 ? 15.432 -10.643 -4.453 1.00 88.81 112 ALA A C 1
ATOM 898 O O . ALA A 1 112 ? 16.508 -11.170 -4.758 1.00 88.81 112 ALA A O 1
ATOM 899 N N . ARG A 1 113 ? 15.134 -9.407 -4.871 1.00 92.38 113 ARG A N 1
ATOM 900 C CA . ARG A 1 113 ? 16.041 -8.615 -5.701 1.00 92.38 113 ARG A CA 1
ATOM 901 C C . ARG A 1 113 ? 17.248 -8.158 -4.898 1.00 92.38 113 ARG A C 1
ATOM 903 O O . ARG A 1 113 ? 17.111 -7.593 -3.818 1.00 92.38 113 ARG A O 1
ATOM 910 N N . LYS A 1 114 ? 18.451 -8.336 -5.447 1.00 89.62 114 LYS A N 1
ATOM 911 C CA . LYS A 1 114 ? 19.716 -7.915 -4.810 1.00 89.62 114 LYS A CA 1
ATOM 912 C C . LYS A 1 114 ? 20.084 -6.456 -5.090 1.00 89.62 114 LYS A C 1
ATOM 914 O O . LYS A 1 114 ? 20.850 -5.875 -4.336 1.00 89.62 114 LYS A O 1
ATOM 919 N N . ASP A 1 115 ? 19.509 -5.861 -6.130 1.00 89.69 115 ASP A N 1
ATOM 920 C CA . ASP A 1 115 ? 19.838 -4.523 -6.632 1.00 89.69 115 ASP A CA 1
ATOM 921 C C . ASP A 1 115 ? 19.010 -3.384 -6.011 1.00 89.69 115 ASP A C 1
ATOM 923 O O . ASP A 1 115 ? 19.118 -2.240 -6.444 1.00 89.69 115 ASP A O 1
ATOM 927 N N . LEU A 1 116 ? 18.189 -3.673 -4.995 1.00 92.75 116 LEU A N 1
ATOM 928 C CA . LEU A 1 116 ? 17.413 -2.650 -4.292 1.00 92.75 116 LEU A CA 1
ATOM 929 C C . LEU A 1 116 ? 18.276 -1.870 -3.302 1.00 92.75 116 LEU A C 1
ATOM 931 O O . LEU A 1 116 ? 19.004 -2.463 -2.497 1.00 92.75 116 LEU A O 1
ATOM 935 N N . THR A 1 117 ? 18.119 -0.547 -3.313 1.00 92.50 117 THR A N 1
ATOM 936 C CA . THR A 1 117 ? 18.740 0.340 -2.327 1.00 92.50 117 THR A CA 1
ATOM 937 C C . THR A 1 117 ? 18.174 0.082 -0.923 1.00 92.50 117 THR A C 1
ATOM 939 O O . THR A 1 117 ? 17.021 -0.347 -0.797 1.00 92.50 117 THR A O 1
ATOM 942 N N . PRO A 1 118 ? 18.937 0.355 0.153 1.00 91.62 118 PRO A N 1
ATOM 943 C CA . PRO A 1 118 ? 18.438 0.222 1.523 1.00 91.62 118 PRO A CA 1
ATOM 944 C C . PRO A 1 118 ? 17.152 1.018 1.780 1.00 91.62 118 PRO A C 1
ATOM 946 O O . PRO A 1 118 ? 16.232 0.497 2.407 1.00 91.62 118 PRO A O 1
ATOM 949 N N . GLN A 1 119 ? 17.052 2.228 1.221 1.00 93.62 119 GLN A N 1
ATOM 950 C CA . GLN A 1 119 ? 15.878 3.092 1.354 1.00 93.62 119 GLN A CA 1
ATOM 951 C C . GLN A 1 119 ? 14.639 2.463 0.717 1.00 93.62 119 GLN A C 1
ATOM 953 O O . GLN A 1 119 ? 13.575 2.421 1.327 1.00 93.62 119 GLN A O 1
ATOM 958 N N . PHE A 1 120 ? 14.779 1.921 -0.496 1.00 94.56 120 PHE A N 1
ATOM 959 C CA . PHE A 1 120 ? 13.660 1.275 -1.173 1.00 94.56 120 PHE A CA 1
ATOM 960 C C . PHE A 1 120 ? 13.227 -0.006 -0.452 1.00 94.56 120 PHE A C 1
ATOM 962 O O . PHE A 1 120 ? 12.035 -0.286 -0.364 1.00 94.56 120 PHE A O 1
ATOM 969 N N . ARG A 1 121 ? 14.173 -0.763 0.122 1.00 95.44 121 ARG A N 1
ATOM 970 C CA . ARG A 1 121 ? 13.842 -1.923 0.964 1.00 95.44 121 ARG A CA 1
ATOM 971 C C . ARG A 1 121 ? 13.032 -1.526 2.193 1.00 95.44 121 ARG A C 1
ATOM 973 O O . ARG A 1 121 ? 12.079 -2.222 2.506 1.00 95.44 121 ARG A O 1
ATOM 980 N N . ALA A 1 122 ? 13.371 -0.423 2.860 1.00 96.19 122 ALA A N 1
ATOM 981 C CA . ALA A 1 122 ? 12.608 0.055 4.012 1.00 96.19 122 ALA A CA 1
ATOM 982 C C . ALA A 1 122 ? 11.163 0.421 3.631 1.00 96.19 122 ALA A C 1
ATOM 984 O O . ALA A 1 122 ? 10.222 0.002 4.304 1.00 96.19 122 ALA A O 1
ATOM 985 N N . VAL A 1 123 ? 10.980 1.121 2.506 1.00 95.69 123 VAL A N 1
ATOM 986 C CA . VAL A 1 123 ? 9.652 1.461 1.965 1.00 95.69 123 VAL A CA 1
ATOM 987 C C . VAL A 1 123 ? 8.856 0.203 1.594 1.00 95.69 123 VAL A C 1
ATOM 989 O O . VAL A 1 123 ? 7.699 0.067 1.992 1.00 95.69 123 VAL A O 1
ATOM 992 N N . LEU A 1 124 ? 9.482 -0.755 0.902 1.00 97.00 124 LEU A N 1
ATOM 993 C CA . LEU A 1 124 ? 8.874 -2.045 0.568 1.00 97.00 124 LEU A CA 1
ATOM 994 C C . LEU A 1 124 ? 8.456 -2.826 1.823 1.00 97.00 124 LEU A C 1
ATOM 996 O O . LEU A 1 124 ? 7.346 -3.353 1.881 1.00 97.00 124 LEU A O 1
ATOM 1000 N N . SER A 1 125 ? 9.322 -2.873 2.837 1.00 97.06 125 SER A N 1
ATOM 1001 C CA . SER A 1 125 ? 9.030 -3.520 4.115 1.00 97.06 125 SER A CA 1
ATOM 1002 C C . SER A 1 125 ? 7.860 -2.855 4.838 1.00 97.06 125 SER A C 1
ATOM 1004 O O . SER A 1 125 ? 7.014 -3.563 5.372 1.00 97.06 125 SER A O 1
ATOM 1006 N N . ALA A 1 126 ? 7.742 -1.527 4.824 1.00 97.38 126 ALA A N 1
ATOM 1007 C CA . ALA A 1 126 ? 6.580 -0.851 5.404 1.00 97.38 126 ALA A CA 1
ATOM 1008 C C . ALA A 1 126 ? 5.273 -1.197 4.661 1.00 97.38 126 ALA A C 1
ATOM 1010 O O . ALA A 1 126 ? 4.255 -1.451 5.300 1.00 97.38 126 ALA A O 1
ATOM 1011 N N . ALA A 1 127 ? 5.303 -1.285 3.327 1.00 97.69 127 ALA A N 1
ATOM 1012 C CA . ALA A 1 127 ? 4.142 -1.702 2.536 1.00 97.69 127 ALA A CA 1
ATOM 1013 C C . ALA A 1 127 ? 3.722 -3.150 2.837 1.00 97.69 127 ALA A C 1
ATOM 1015 O O . ALA A 1 127 ? 2.550 -3.421 3.085 1.00 97.69 127 ALA A O 1
ATOM 1016 N N . LEU A 1 128 ? 4.678 -4.083 2.875 1.00 98.12 128 LEU A N 1
ATOM 1017 C CA . LEU A 1 128 ? 4.408 -5.481 3.221 1.00 98.12 128 LEU A CA 1
ATOM 1018 C C . LEU A 1 128 ? 3.928 -5.648 4.665 1.00 98.12 128 LEU A C 1
ATOM 1020 O O . LEU A 1 128 ? 3.108 -6.523 4.922 1.00 98.12 128 LEU A O 1
ATOM 1024 N N . ALA A 1 129 ? 4.395 -4.809 5.593 1.00 98.44 129 ALA A N 1
ATOM 1025 C CA . ALA A 1 129 ? 3.916 -4.800 6.971 1.00 98.44 129 ALA A CA 1
ATOM 1026 C C . ALA A 1 129 ? 2.428 -4.440 7.044 1.00 98.44 129 ALA A C 1
ATOM 1028 O O . ALA A 1 129 ? 1.687 -5.088 7.775 1.00 98.44 129 ALA A O 1
ATOM 1029 N N . LEU A 1 130 ? 1.981 -3.463 6.250 1.00 98.50 130 LEU A N 1
ATOM 1030 C CA . LEU A 1 130 ? 0.566 -3.107 6.160 1.00 98.50 130 LEU A CA 1
ATOM 1031 C C . LEU A 1 130 ? -0.270 -4.249 5.569 1.00 98.50 130 LEU A C 1
ATOM 1033 O O . LEU A 1 130 ? -1.337 -4.550 6.094 1.00 98.50 130 LEU A O 1
ATOM 1037 N N . VAL A 1 131 ? 0.228 -4.933 4.533 1.00 97.88 131 VAL A N 1
ATOM 1038 C CA . VAL A 1 131 ? -0.442 -6.128 3.989 1.00 97.88 131 VAL A CA 1
ATOM 1039 C C . VAL A 1 131 ? -0.532 -7.234 5.044 1.00 97.88 131 VAL A C 1
ATOM 1041 O O . VAL A 1 131 ? -1.610 -7.775 5.263 1.00 97.88 131 VAL A O 1
ATOM 1044 N N . ASP A 1 132 ? 0.574 -7.552 5.726 1.00 98.00 132 ASP A N 1
ATOM 1045 C CA . ASP A 1 132 ? 0.602 -8.566 6.786 1.00 98.00 132 ASP A CA 1
ATOM 1046 C C . ASP A 1 132 ? -0.368 -8.199 7.931 1.00 98.00 132 ASP A C 1
ATOM 1048 O O . ASP A 1 132 ? -1.076 -9.076 8.423 1.00 98.00 132 ASP A O 1
ATOM 1052 N N . ALA A 1 133 ? -0.458 -6.920 8.315 1.00 98.38 133 ALA A N 1
ATOM 1053 C CA . ALA A 1 133 ? -1.390 -6.433 9.332 1.00 98.38 133 ALA A CA 1
ATOM 1054 C C . ALA A 1 133 ? -2.859 -6.575 8.888 1.00 98.38 133 ALA A C 1
ATOM 1056 O O . ALA A 1 133 ? -3.690 -7.090 9.637 1.00 98.38 133 ALA A O 1
ATOM 1057 N N . LEU A 1 134 ? -3.179 -6.183 7.650 1.00 97.50 134 LEU A N 1
ATOM 1058 C CA . LEU A 1 134 ? -4.527 -6.302 7.084 1.00 97.50 134 LEU A CA 1
ATOM 1059 C C . LEU A 1 134 ? -4.957 -7.754 6.865 1.00 97.50 134 LEU A C 1
ATOM 1061 O O . LEU A 1 134 ? -6.139 -8.041 6.980 1.00 97.50 134 LEU A O 1
ATOM 1065 N N . GLU A 1 135 ? -4.029 -8.676 6.618 1.00 95.75 135 GLU A N 1
ATOM 1066 C CA . GLU A 1 135 ? -4.300 -10.119 6.560 1.00 95.75 135 GLU A CA 1
ATOM 1067 C C . GLU A 1 135 ? -4.339 -10.793 7.950 1.00 95.75 135 GLU A C 1
ATOM 1069 O O . GLU A 1 135 ? -4.448 -12.016 8.031 1.00 95.75 135 GLU A O 1
ATOM 1074 N N . GLY A 1 136 ? -4.169 -10.044 9.046 1.00 96.50 136 GLY A N 1
ATOM 1075 C CA . GLY A 1 136 ? -4.155 -10.593 10.408 1.00 96.50 136 GLY A CA 1
ATOM 1076 C C . GLY A 1 136 ? -2.878 -11.361 10.783 1.00 96.50 136 GLY A C 1
ATOM 1077 O O . GLY A 1 136 ? -2.829 -12.038 11.808 1.00 96.50 136 GLY A O 1
ATOM 1078 N N . ARG A 1 137 ? -1.797 -11.261 10.000 1.00 96.75 137 ARG A N 1
ATOM 1079 C CA . ARG A 1 137 ? -0.499 -11.917 10.265 1.00 96.75 137 ARG A CA 1
ATOM 1080 C C . ARG A 1 137 ? 0.381 -11.071 11.193 1.00 96.75 137 ARG A C 1
ATOM 1082 O O . ARG A 1 137 ? 1.534 -10.773 10.874 1.00 96.75 137 ARG A O 1
ATOM 1089 N N . LEU A 1 138 ? -0.158 -10.708 12.356 1.00 97.25 138 LEU A N 1
ATOM 1090 C CA . LEU A 1 138 ? 0.372 -9.659 13.244 1.00 97.25 138 LEU A CA 1
ATOM 1091 C C . LEU A 1 138 ? 1.828 -9.893 13.681 1.00 97.25 138 LEU A C 1
ATOM 1093 O O . LEU A 1 138 ? 2.639 -8.969 13.668 1.00 97.25 138 LEU A O 1
ATOM 1097 N N . ALA A 1 139 ? 2.204 -11.150 13.947 1.00 96.50 139 ALA A N 1
ATOM 1098 C CA . ALA A 1 139 ? 3.556 -11.525 14.374 1.00 96.50 139 ALA A CA 1
ATOM 1099 C C . ALA A 1 139 ? 4.671 -11.142 13.375 1.00 96.50 139 ALA A C 1
ATOM 1101 O O . ALA A 1 139 ? 5.843 -11.080 13.744 1.00 96.50 139 ALA A O 1
ATOM 1102 N N . ARG A 1 140 ? 4.332 -10.886 12.102 1.00 96.00 140 ARG A N 1
ATOM 1103 C CA . ARG A 1 140 ? 5.295 -10.485 11.061 1.00 96.00 140 ARG A CA 1
ATOM 1104 C C . ARG A 1 140 ? 5.527 -8.976 10.996 1.00 96.00 140 ARG A C 1
ATOM 1106 O O . ARG A 1 140 ? 6.530 -8.551 10.430 1.00 96.00 140 ARG A O 1
ATOM 1113 N N . VAL A 1 141 ? 4.625 -8.175 11.563 1.00 97.75 141 VAL A N 1
ATOM 1114 C CA . VAL A 1 141 ? 4.599 -6.715 11.389 1.00 97.75 141 VAL A CA 1
ATOM 1115 C C . VAL A 1 141 ? 5.742 -6.056 12.159 1.00 97.75 141 VAL A C 1
ATOM 1117 O O . VAL A 1 141 ? 6.581 -5.383 11.562 1.00 97.75 141 VAL A O 1
ATOM 1120 N N . ALA A 1 142 ? 5.828 -6.297 13.469 1.00 96.56 142 ALA A N 1
ATOM 1121 C CA . ALA A 1 142 ? 6.840 -5.693 14.335 1.00 96.56 142 ALA A CA 1
ATOM 1122 C C . ALA A 1 142 ? 8.296 -5.929 13.871 1.00 96.56 142 ALA A C 1
ATOM 1124 O O . ALA A 1 142 ? 9.006 -4.940 13.679 1.00 96.56 142 ALA A O 1
ATOM 1125 N N . PRO A 1 143 ? 8.766 -7.173 13.621 1.00 95.94 143 PRO A N 1
ATOM 1126 C CA . PRO A 1 143 ? 10.150 -7.390 13.189 1.00 95.94 143 PRO A CA 1
ATOM 1127 C C . PRO A 1 143 ? 10.452 -6.702 11.852 1.00 95.94 143 PRO A C 1
ATOM 1129 O O . PRO A 1 143 ? 11.511 -6.092 11.695 1.00 95.94 143 PRO A O 1
ATOM 1132 N N . ARG A 1 144 ? 9.494 -6.721 10.916 1.00 95.25 144 ARG A N 1
ATOM 1133 C CA . ARG A 1 144 ? 9.617 -6.083 9.602 1.00 95.25 144 ARG A CA 1
ATOM 1134 C C . ARG A 1 144 ? 9.736 -4.561 9.713 1.00 95.25 144 ARG A C 1
ATOM 1136 O O . ARG A 1 144 ? 10.566 -3.965 9.027 1.00 95.25 144 ARG A O 1
ATOM 1143 N N . LEU A 1 145 ? 8.934 -3.929 10.571 1.00 96.81 145 LEU A N 1
ATOM 1144 C CA . LEU A 1 145 ? 8.991 -2.483 10.792 1.00 96.81 145 LEU A CA 1
ATOM 1145 C C . LEU A 1 145 ? 10.253 -2.058 11.548 1.00 96.81 145 LEU A C 1
ATOM 1147 O O . LEU A 1 145 ? 10.837 -1.034 11.198 1.00 96.81 145 LEU A O 1
ATOM 1151 N N . THR A 1 146 ? 10.711 -2.838 12.529 1.00 95.25 146 THR A N 1
ATOM 1152 C CA . THR A 1 146 ? 11.978 -2.581 13.233 1.00 95.25 146 THR A CA 1
ATOM 1153 C C . THR A 1 146 ? 13.158 -2.609 12.267 1.00 95.25 146 THR A C 1
ATOM 1155 O O . THR A 1 146 ? 13.980 -1.694 12.264 1.00 95.25 146 THR A O 1
ATOM 1158 N N . GLU A 1 147 ? 13.219 -3.615 11.394 1.00 91.56 147 GLU A N 1
ATOM 1159 C CA . GLU A 1 147 ? 14.254 -3.699 10.365 1.00 91.56 147 GLU A CA 1
ATOM 1160 C C . GLU A 1 147 ? 14.154 -2.559 9.340 1.00 91.56 147 GLU A C 1
ATOM 1162 O O . GLU A 1 147 ? 15.171 -2.040 8.887 1.00 91.56 147 GLU A O 1
ATOM 1167 N N . ALA A 1 148 ? 12.944 -2.149 8.953 1.00 93.88 148 ALA A N 1
ATOM 1168 C CA . ALA A 1 148 ? 12.763 -1.041 8.021 1.00 93.88 148 ALA A CA 1
ATOM 1169 C C . ALA A 1 148 ? 13.261 0.284 8.616 1.00 93.88 148 ALA A C 1
ATOM 1171 O O . ALA A 1 148 ? 14.015 1.002 7.962 1.00 93.88 148 ALA A O 1
ATOM 1172 N N . LYS A 1 149 ? 12.881 0.579 9.865 1.00 93.56 149 LYS A N 1
ATOM 1173 C CA . LYS A 1 149 ? 13.252 1.810 10.577 1.00 93.56 149 LYS A CA 1
ATOM 1174 C C . LYS A 1 149 ? 14.752 1.897 10.860 1.00 93.56 149 LYS A C 1
ATOM 1176 O O . LYS A 1 149 ? 15.300 2.984 10.817 1.00 93.56 149 LYS A O 1
ATOM 1181 N N . SER A 1 150 ? 15.447 0.778 11.079 1.00 91.81 150 SER A N 1
ATOM 1182 C CA . SER A 1 150 ? 16.905 0.802 11.294 1.00 91.81 150 SER A CA 1
ATOM 1183 C C . SER A 1 150 ? 17.718 1.137 10.036 1.00 91.81 150 SER A C 1
ATOM 1185 O O . SER A 1 150 ? 18.922 1.370 10.122 1.00 91.81 150 SER A O 1
ATOM 1187 N N . ARG A 1 151 ? 17.082 1.144 8.857 1.00 88.88 151 ARG A N 1
ATOM 1188 C CA . ARG A 1 151 ? 17.732 1.390 7.562 1.00 88.88 151 ARG A CA 1
ATOM 1189 C C . ARG A 1 151 ? 17.590 2.830 7.070 1.00 88.88 151 ARG A C 1
ATOM 1191 O O . ARG A 1 151 ? 18.246 3.168 6.082 1.00 88.88 151 ARG A O 1
ATOM 1198 N N . VAL A 1 152 ? 16.705 3.634 7.664 1.00 92.69 152 VAL A N 1
ATOM 1199 C CA . VAL A 1 152 ? 16.343 4.964 7.155 1.00 92.69 152 VAL A CA 1
ATOM 1200 C C . VAL A 1 152 ? 16.004 5.944 8.272 1.00 92.69 152 VAL A C 1
ATOM 1202 O O . VAL A 1 152 ? 15.372 5.573 9.251 1.00 92.69 152 VAL A O 1
ATOM 1205 N N . ASP A 1 153 ? 16.332 7.217 8.047 1.00 90.06 153 ASP A N 1
ATOM 1206 C CA . ASP A 1 153 ? 16.028 8.315 8.977 1.00 90.06 153 ASP A CA 1
ATOM 1207 C C . ASP A 1 153 ? 14.793 9.138 8.561 1.00 90.06 153 ASP A C 1
ATOM 1209 O O . ASP A 1 153 ? 14.476 10.151 9.179 1.00 90.06 153 ASP A O 1
ATOM 1213 N N . PHE A 1 154 ? 14.101 8.739 7.487 1.00 88.62 154 PHE A N 1
ATOM 1214 C CA . PHE A 1 154 ? 12.893 9.418 7.012 1.00 88.62 154 PHE A CA 1
ATOM 1215 C C . PHE A 1 154 ? 11.615 8.668 7.427 1.00 88.62 154 PHE A C 1
ATOM 1217 O O . PHE A 1 154 ? 11.642 7.439 7.557 1.00 88.62 154 PHE A O 1
ATOM 1224 N N . PRO A 1 155 ? 10.475 9.369 7.585 1.00 88.06 155 PRO A N 1
ATOM 1225 C CA . PRO A 1 155 ? 9.207 8.736 7.938 1.00 88.06 155 PRO A CA 1
ATOM 1226 C C . PRO A 1 155 ? 8.736 7.719 6.890 1.00 88.06 155 PRO A C 1
ATOM 1228 O O . PRO A 1 155 ? 8.691 7.997 5.691 1.00 88.06 155 PRO A O 1
ATOM 1231 N N . LEU A 1 156 ? 8.336 6.533 7.348 1.00 93.25 156 LEU A N 1
ATOM 1232 C CA . LEU A 1 156 ? 7.752 5.487 6.509 1.00 93.25 156 LEU A CA 1
ATOM 1233 C C . LEU A 1 156 ? 6.227 5.555 6.618 1.00 93.25 156 LEU A C 1
ATOM 1235 O O . LEU A 1 156 ? 5.675 4.999 7.557 1.00 93.25 156 LEU A O 1
ATOM 1239 N N . VAL A 1 157 ? 5.552 6.191 5.654 1.00 88.56 157 VAL A N 1
ATOM 1240 C CA . VAL A 1 157 ? 4.095 6.469 5.677 1.00 88.56 157 VAL A CA 1
ATOM 1241 C C . VAL A 1 157 ? 3.232 5.253 6.051 1.00 88.56 157 VAL A C 1
ATOM 1243 O O . VAL A 1 157 ? 2.296 5.373 6.833 1.00 88.56 157 VAL A O 1
ATOM 1246 N N . PHE A 1 158 ? 3.552 4.055 5.551 1.00 95.56 158 PHE A N 1
ATOM 1247 C CA . PHE A 1 158 ? 2.768 2.849 5.862 1.00 95.56 158 PHE A CA 1
ATOM 1248 C C . PHE A 1 158 ? 3.090 2.209 7.216 1.00 95.56 158 PHE A C 1
ATOM 1250 O O . PHE A 1 158 ? 2.321 1.370 7.677 1.00 95.56 158 PHE A O 1
ATOM 1257 N N . ALA A 1 159 ? 4.191 2.583 7.870 1.00 96.94 159 ALA A N 1
ATOM 1258 C CA . ALA A 1 159 ? 4.577 2.008 9.154 1.00 96.94 159 ALA A CA 1
ATOM 1259 C C . ALA A 1 159 ? 3.595 2.348 10.294 1.00 96.94 159 ALA A C 1
ATOM 1261 O O . ALA A 1 159 ? 3.135 1.402 10.933 1.00 96.94 159 ALA A O 1
ATOM 1262 N N . PRO A 1 160 ? 3.228 3.623 10.558 1.00 97.00 160 PRO A N 1
ATOM 1263 C CA . PRO A 1 160 ? 2.259 3.935 11.607 1.00 97.00 160 PRO A CA 1
ATOM 1264 C C . PRO A 1 160 ? 0.871 3.366 11.300 1.00 97.00 160 PRO A C 1
ATOM 1266 O O . PRO A 1 160 ? 0.224 2.859 12.211 1.00 97.00 160 PRO A O 1
ATOM 1269 N N . LEU A 1 161 ? 0.449 3.328 10.027 1.00 98.00 161 LEU A N 1
ATOM 1270 C CA . LEU A 1 161 ? -0.823 2.702 9.648 1.00 98.00 161 LEU A CA 1
ATOM 1271 C C . LEU A 1 161 ? -0.815 1.186 9.896 1.00 98.00 161 LEU A C 1
ATOM 1273 O O . LEU A 1 161 ? -1.772 0.651 10.446 1.00 98.00 161 LEU A O 1
ATOM 1277 N N . ALA A 1 162 ? 0.265 0.488 9.530 1.00 98.44 162 ALA A N 1
ATOM 1278 C CA . ALA A 1 162 ? 0.405 -0.944 9.789 1.00 98.44 162 ALA A CA 1
ATOM 1279 C C . ALA A 1 162 ? 0.381 -1.253 11.291 1.00 98.44 162 ALA A C 1
ATOM 1281 O O . ALA A 1 162 ? -0.294 -2.190 11.711 1.00 98.44 162 ALA A O 1
ATOM 1282 N N . SER A 1 163 ? 1.081 -0.455 12.103 1.00 98.38 163 SER A N 1
ATOM 1283 C CA . SER A 1 163 ? 1.028 -0.576 13.560 1.00 98.38 163 SER A CA 1
ATOM 1284 C C . SER A 1 163 ? -0.379 -0.304 14.094 1.00 98.38 163 SER A C 1
ATOM 1286 O O . SER A 1 163 ? -0.879 -1.112 14.863 1.00 98.38 163 SER A O 1
ATOM 1288 N N . ALA A 1 164 ? -1.061 0.751 13.640 1.00 98.38 164 ALA A N 1
ATOM 1289 C CA . ALA A 1 164 ? -2.428 1.050 14.069 1.00 98.38 164 ALA A CA 1
ATOM 1290 C C . ALA A 1 164 ? -3.407 -0.089 13.746 1.00 98.38 164 ALA A C 1
ATOM 1292 O O . ALA A 1 164 ? -4.243 -0.430 14.574 1.00 98.38 164 ALA A O 1
ATOM 1293 N N . VAL A 1 165 ? -3.274 -0.724 12.576 1.00 98.50 165 VAL A N 1
ATOM 1294 C CA . VAL A 1 165 ? -4.063 -1.915 12.217 1.00 98.50 165 VAL A CA 1
ATOM 1295 C C . VAL A 1 165 ? -3.829 -3.059 13.208 1.00 98.50 165 VAL A C 1
ATOM 1297 O O . VAL A 1 165 ? -4.793 -3.706 13.609 1.00 98.50 165 VAL A O 1
ATOM 1300 N N . VAL A 1 166 ? -2.581 -3.307 13.622 1.00 98.62 166 VAL A N 1
ATOM 1301 C CA . VAL A 1 166 ? -2.270 -4.322 14.647 1.00 98.62 166 VAL A CA 1
ATOM 1302 C C . VAL A 1 166 ? -2.949 -3.977 15.971 1.00 98.62 166 VAL A C 1
ATOM 1304 O O . VAL A 1 166 ? -3.657 -4.817 16.517 1.00 98.62 166 VAL A O 1
ATOM 1307 N N . GLU A 1 167 ? -2.787 -2.743 16.448 1.00 98.44 167 GLU A N 1
ATOM 1308 C CA . GLU A 1 167 ? -3.370 -2.296 17.717 1.00 98.44 167 GLU A CA 1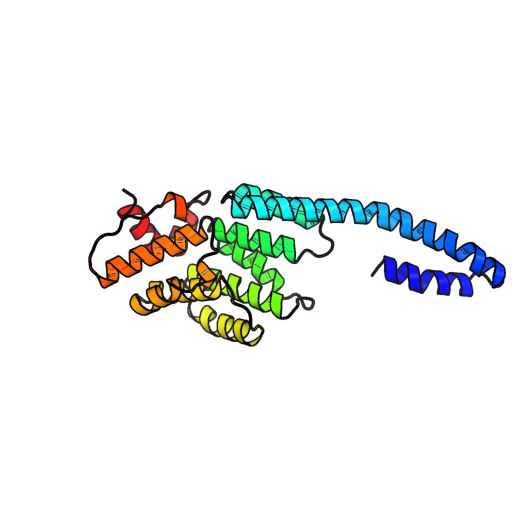
ATOM 1309 C C . GLU A 1 167 ? -4.906 -2.400 17.715 1.00 98.44 167 GLU A C 1
ATOM 1311 O O . GLU A 1 167 ? -5.482 -2.938 18.658 1.00 98.44 167 GLU A O 1
ATOM 1316 N N . CYS A 1 168 ? -5.572 -1.988 16.628 1.00 98.31 168 CYS A N 1
ATOM 1317 C CA . CYS A 1 168 ? -7.021 -2.145 16.456 1.00 98.31 168 CYS A CA 1
ATOM 1318 C C . CYS A 1 168 ? -7.451 -3.616 16.497 1.00 98.31 168 CYS A C 1
ATOM 1320 O O . CYS A 1 168 ? -8.411 -3.963 17.178 1.00 98.31 168 CYS A O 1
ATOM 1322 N N . ARG A 1 169 ? -6.737 -4.505 15.793 1.00 97.56 169 ARG A N 1
ATOM 1323 C CA . ARG A 1 169 ? -7.048 -5.945 15.786 1.00 97.56 169 ARG A CA 1
ATOM 1324 C C . ARG A 1 169 ? -6.875 -6.599 17.154 1.00 97.56 169 ARG A C 1
ATOM 1326 O O . ARG A 1 169 ? -7.536 -7.592 17.434 1.00 97.56 169 ARG A O 1
ATOM 1333 N N . GLU A 1 170 ? -5.992 -6.064 17.989 1.00 97.56 170 GLU A N 1
ATOM 1334 C CA . GLU A 1 170 ? -5.738 -6.565 19.342 1.00 97.56 170 GLU A CA 1
ATOM 1335 C C . GLU A 1 170 ? -6.550 -5.822 20.418 1.00 97.56 170 GLU A C 1
ATOM 1337 O O . GLU A 1 170 ? -6.367 -6.081 21.607 1.00 97.56 170 GLU A O 1
ATOM 1342 N N . GLY A 1 171 ? -7.453 -4.915 20.023 1.00 97.44 171 GLY A N 1
ATOM 1343 C CA . GLY A 1 171 ? -8.322 -4.161 20.933 1.00 97.44 171 GLY A CA 1
ATOM 1344 C C . GLY A 1 171 ? -7.601 -3.091 21.759 1.00 97.44 171 GLY A C 1
ATOM 1345 O O . GLY A 1 171 ? -8.132 -2.610 22.760 1.00 97.44 171 GLY A O 1
ATOM 1346 N N . ARG A 1 172 ? -6.382 -2.706 21.369 1.00 98.31 172 ARG A N 1
ATOM 1347 C CA . ARG A 1 172 ? -5.577 -1.667 22.027 1.00 98.31 172 ARG A CA 1
ATOM 1348 C C . ARG A 1 172 ? -5.894 -0.296 21.435 1.00 98.31 172 ARG A C 1
ATOM 1350 O O . ARG A 1 172 ? -5.115 0.315 20.705 1.00 98.31 172 ARG A O 1
ATOM 1357 N N . TRP A 1 173 ? -7.113 0.164 21.706 1.00 97.94 173 TRP A N 1
ATOM 1358 C CA . TRP A 1 173 ? -7.717 1.330 21.051 1.00 97.94 173 TRP A CA 1
ATOM 1359 C C . TRP A 1 173 ? -6.992 2.653 21.343 1.00 97.94 173 TRP A C 1
ATOM 1361 O O . TRP A 1 173 ? -6.924 3.530 20.479 1.00 97.94 173 TRP A O 1
ATOM 1371 N N . ALA A 1 174 ? -6.427 2.817 22.543 1.00 97.56 174 ALA A N 1
ATOM 1372 C CA . ALA A 1 174 ? -5.707 4.035 22.923 1.00 97.56 174 ALA A CA 1
ATOM 1373 C C . ALA A 1 174 ? -4.361 4.155 22.182 1.00 97.56 174 ALA A C 1
ATOM 1375 O O . ALA A 1 174 ? -4.007 5.220 21.659 1.00 97.56 174 ALA A O 1
ATOM 1376 N N . GLU A 1 175 ? -3.633 3.046 22.086 1.00 98.19 175 GLU A N 1
ATOM 1377 C CA . GLU A 1 175 ? -2.386 2.909 21.344 1.00 98.19 175 GLU A CA 1
ATOM 1378 C C . GLU A 1 175 ? -2.627 3.100 19.843 1.00 98.19 175 GLU A C 1
ATOM 1380 O O . GLU A 1 175 ? -1.935 3.896 19.202 1.00 98.19 175 GLU A O 1
ATOM 1385 N N . ALA A 1 176 ? -3.667 2.456 19.301 1.00 98.00 176 ALA A N 1
ATOM 1386 C CA . ALA A 1 176 ? -4.093 2.626 17.916 1.00 98.00 176 ALA A CA 1
ATOM 1387 C C . ALA A 1 176 ? -4.367 4.097 17.581 1.00 98.00 176 ALA A C 1
ATOM 1389 O O . ALA A 1 176 ? -3.836 4.624 16.603 1.00 98.00 176 ALA A O 1
ATOM 1390 N N . ARG A 1 177 ? -5.136 4.798 18.423 1.00 96.69 177 ARG A N 1
ATOM 1391 C CA . ARG A 1 177 ? -5.462 6.218 18.226 1.00 96.69 177 ARG A CA 1
ATOM 1392 C C . ARG A 1 177 ? -4.220 7.109 18.216 1.00 96.69 177 ARG A C 1
ATOM 1394 O O . ARG A 1 177 ? -4.132 8.033 17.406 1.00 96.69 177 ARG A O 1
ATOM 1401 N N . THR A 1 178 ? -3.257 6.824 19.089 1.00 97.62 178 THR A N 1
ATOM 1402 C CA . THR A 1 178 ? -1.978 7.549 19.126 1.00 97.62 178 THR A CA 1
ATOM 1403 C C . THR A 1 178 ? -1.222 7.387 17.806 1.00 97.62 178 THR A C 1
ATOM 1405 O O . THR A 1 178 ? -0.753 8.372 17.243 1.00 97.62 178 THR A O 1
ATOM 1408 N N . LEU A 1 179 ? -1.170 6.167 17.262 1.00 97.19 179 LEU A N 1
ATOM 1409 C CA . LEU A 1 179 ? -0.519 5.877 15.979 1.00 97.19 179 LEU A CA 1
ATOM 1410 C C . LEU A 1 179 ? -1.249 6.495 14.780 1.00 97.19 179 LEU A C 1
ATOM 1412 O O . LEU A 1 179 ? -0.604 6.956 13.843 1.00 97.19 179 LEU A O 1
ATOM 1416 N N . LEU A 1 180 ? -2.583 6.538 14.803 1.00 97.06 180 LEU A N 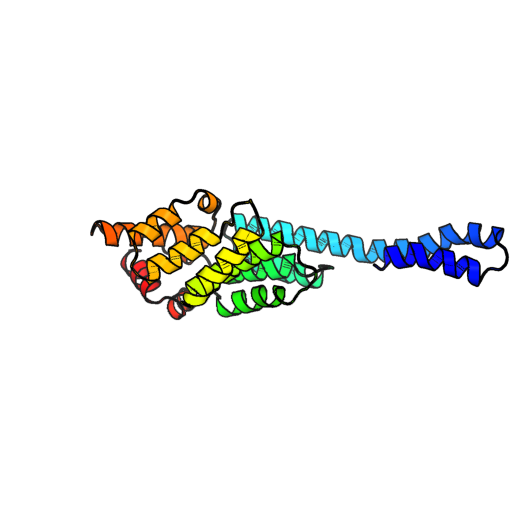1
ATOM 1417 C CA . LEU A 1 180 ? -3.388 7.164 13.744 1.00 97.06 180 LEU A CA 1
ATOM 1418 C C . LEU A 1 180 ? -3.206 8.689 13.687 1.00 97.06 180 LEU A C 1
ATOM 1420 O O . LEU A 1 180 ? -3.443 9.300 12.646 1.00 97.06 180 LEU A O 1
ATOM 1424 N N . SER A 1 181 ? -2.719 9.290 14.772 1.00 95.31 181 SER A N 1
ATOM 1425 C CA . SER A 1 181 ? -2.414 10.722 14.858 1.00 95.31 181 SER A CA 1
ATOM 1426 C C . SER A 1 181 ? -1.009 11.074 14.342 1.00 95.31 181 SER A C 1
ATOM 1428 O O . SER A 1 181 ? -0.617 12.237 14.397 1.00 95.31 181 SER A O 1
ATOM 1430 N N . ASP A 1 182 ? -0.237 10.095 13.857 1.00 94.75 182 ASP A N 1
ATOM 1431 C CA . ASP A 1 182 ? 1.106 10.312 13.312 1.00 94.75 182 ASP A CA 1
ATOM 1432 C C . ASP A 1 182 ? 1.062 11.192 12.049 1.00 94.75 182 ASP A C 1
ATOM 1434 O O . ASP A 1 182 ? 0.303 10.931 11.109 1.00 94.75 182 ASP A O 1
ATOM 1438 N N . ALA A 1 183 ? 1.912 12.222 12.012 1.00 92.50 183 ALA A N 1
ATOM 1439 C CA . ALA A 1 183 ? 1.977 13.194 10.921 1.00 92.50 183 ALA A CA 1
ATOM 1440 C C . ALA A 1 183 ? 2.304 12.556 9.559 1.00 92.50 183 ALA A C 1
ATOM 1442 O O . ALA A 1 183 ? 1.883 13.058 8.519 1.00 92.50 183 ALA A O 1
ATOM 1443 N N . ALA A 1 184 ? 2.995 11.409 9.531 1.00 90.19 184 ALA A N 1
ATOM 1444 C CA . ALA A 1 184 ? 3.277 10.692 8.289 1.00 90.19 184 ALA A CA 1
ATOM 1445 C C . ALA A 1 184 ? 2.001 10.203 7.576 1.00 90.19 184 ALA A C 1
ATOM 1447 O O . ALA A 1 184 ? 2.055 9.858 6.396 1.00 90.19 184 ALA A O 1
ATOM 1448 N N . LEU A 1 185 ? 0.859 10.159 8.270 1.00 93.94 185 LEU A N 1
ATOM 1449 C CA . LEU A 1 185 ? -0.427 9.733 7.722 1.00 93.94 185 LEU A CA 1
ATOM 1450 C C . LEU A 1 185 ? -1.241 10.874 7.091 1.00 93.94 185 LEU A C 1
ATOM 1452 O O . LEU A 1 185 ? -2.279 10.600 6.488 1.00 93.94 185 LEU A O 1
ATOM 1456 N N . GLU A 1 186 ? -0.810 12.134 7.206 1.00 89.31 186 GLU A N 1
ATOM 1457 C CA . GLU A 1 186 ? -1.524 13.292 6.637 1.00 89.31 186 GLU A CA 1
ATOM 1458 C C . GLU A 1 186 ? -1.566 13.265 5.100 1.00 89.31 186 GLU A C 1
ATOM 1460 O O . GLU A 1 186 ? -2.545 13.690 4.477 1.00 89.31 186 GLU A O 1
ATOM 1465 N N . ASP A 1 187 ? -0.538 12.681 4.484 1.00 85.00 187 ASP A N 1
ATOM 1466 C CA . ASP A 1 187 ? -0.405 12.583 3.031 1.00 85.00 187 ASP A CA 1
ATOM 1467 C C . ASP A 1 187 ? -1.173 11.406 2.415 1.00 85.00 187 ASP A C 1
ATOM 1469 O O . ASP A 1 187 ? -1.200 11.263 1.188 1.00 85.00 187 ASP A O 1
ATOM 1473 N N . LEU A 1 188 ? -1.832 10.566 3.224 1.00 91.00 188 LEU A N 1
ATOM 1474 C CA . LEU A 1 188 ? -2.646 9.470 2.702 1.00 91.00 188 LEU A CA 1
ATOM 1475 C C . LEU A 1 188 ? -3.790 9.997 1.828 1.00 91.00 188 LEU A C 1
ATOM 1477 O O . LEU A 1 188 ? -4.439 11.000 2.134 1.00 91.00 188 LEU A O 1
ATOM 1481 N N . LYS A 1 189 ? -4.059 9.276 0.738 1.00 90.31 189 LYS A N 1
ATOM 1482 C CA . LYS A 1 189 ? -5.145 9.541 -0.215 1.00 90.31 189 LYS A CA 1
ATOM 1483 C C . LYS A 1 189 ? -5.921 8.258 -0.505 1.00 90.31 189 LYS A C 1
ATOM 1485 O O . LYS A 1 189 ? -5.453 7.159 -0.197 1.00 90.31 189 LYS A O 1
ATOM 1490 N N . GLY A 1 190 ? -7.097 8.420 -1.108 1.00 90.88 190 GLY A N 1
ATOM 1491 C CA . GLY A 1 190 ? -7.929 7.310 -1.566 1.00 90.88 190 GLY A CA 1
ATOM 1492 C C . GLY A 1 190 ? -8.325 6.335 -0.443 1.00 90.88 190 GLY A C 1
ATOM 1493 O O . GLY A 1 190 ? -8.459 6.756 0.711 1.00 90.88 190 GLY A O 1
ATOM 1494 N N . PRO A 1 191 ? -8.461 5.035 -0.758 1.00 94.00 191 PRO A N 1
ATOM 1495 C CA . PRO A 1 191 ? -8.892 3.999 0.186 1.00 94.00 191 PRO A CA 1
ATOM 1496 C C . PRO A 1 191 ? -8.070 3.895 1.478 1.00 94.00 191 PRO A C 1
ATOM 1498 O O . PRO A 1 191 ? -8.612 3.571 2.530 1.00 94.00 191 PRO A O 1
ATOM 1501 N N . LEU A 1 192 ? -6.770 4.219 1.455 1.00 94.88 192 LEU A N 1
ATOM 1502 C CA . LEU A 1 192 ? -5.942 4.196 2.673 1.00 94.88 192 LEU A CA 1
ATOM 1503 C C . LEU A 1 192 ? -6.270 5.342 3.633 1.00 94.88 192 LEU A C 1
ATOM 1505 O O . LEU A 1 192 ? -6.190 5.162 4.847 1.00 94.88 192 LEU A O 1
ATOM 1509 N N . LEU A 1 193 ? -6.658 6.508 3.106 1.00 94.69 193 LEU A N 1
ATOM 1510 C CA . LEU A 1 193 ? -7.191 7.589 3.935 1.00 94.69 193 LEU A CA 1
ATOM 1511 C C . LEU A 1 193 ? -8.558 7.199 4.508 1.00 94.69 193 LEU A C 1
ATOM 1513 O O . LEU A 1 193 ? -8.825 7.481 5.674 1.00 94.69 193 LEU A O 1
ATOM 1517 N N . GLY A 1 194 ? -9.398 6.534 3.709 1.00 95.31 194 GLY A N 1
ATOM 1518 C CA . GLY A 1 194 ? -10.655 5.950 4.177 1.00 95.31 194 GLY A CA 1
ATOM 1519 C C . GLY A 1 194 ? -10.433 4.985 5.339 1.00 95.31 194 GLY A C 1
ATOM 1520 O O . GLY A 1 194 ? -11.019 5.166 6.401 1.00 95.31 194 GLY A O 1
ATOM 1521 N N . LEU A 1 195 ? -9.499 4.042 5.186 1.00 97.06 195 LEU A N 1
ATOM 1522 C CA . LEU A 1 195 ? -9.093 3.119 6.247 1.00 97.06 195 LEU A CA 1
ATOM 1523 C C . LEU A 1 195 ? -8.644 3.858 7.506 1.00 97.06 195 LEU A C 1
ATOM 1525 O O . LEU A 1 195 ? -9.139 3.554 8.584 1.00 97.06 195 LEU A O 1
ATOM 1529 N N . LYS A 1 196 ? -7.758 4.853 7.383 1.00 97.44 196 LYS A N 1
ATOM 1530 C CA . LYS A 1 196 ? -7.322 5.663 8.528 1.00 97.44 196 LYS A CA 1
ATOM 1531 C C . LYS A 1 196 ? -8.521 6.257 9.280 1.00 97.44 196 LYS A C 1
ATOM 1533 O O . LYS A 1 196 ? -8.628 6.064 10.485 1.00 97.44 196 LYS A O 1
ATOM 1538 N N . LYS A 1 197 ? -9.435 6.925 8.568 1.00 97.31 197 LYS A N 1
ATOM 1539 C CA . LYS A 1 197 ? -10.612 7.583 9.160 1.00 97.31 197 LYS A CA 1
ATOM 1540 C C . LYS A 1 197 ? -11.583 6.598 9.808 1.00 97.31 197 LYS A C 1
ATOM 1542 O O . LYS A 1 197 ? -12.115 6.884 10.874 1.00 97.31 197 LYS A O 1
ATOM 1547 N N . VAL A 1 198 ? -11.803 5.442 9.181 1.00 97.81 198 VAL A N 1
ATOM 1548 C CA . VAL A 1 198 ? -12.637 4.374 9.748 1.00 97.81 198 VAL A CA 1
ATOM 1549 C C . VAL A 1 198 ? -12.024 3.853 11.044 1.00 97.81 198 VAL A C 1
ATOM 1551 O O . VAL A 1 198 ? -12.731 3.739 12.039 1.00 97.81 198 VAL A O 1
ATOM 1554 N N . LEU A 1 199 ? -10.713 3.589 11.066 1.00 98.19 199 LEU A N 1
ATOM 1555 C CA . LEU A 1 199 ? -10.028 3.145 12.282 1.00 98.19 199 LEU A CA 1
ATOM 1556 C C . LEU A 1 199 ? -10.046 4.223 13.375 1.00 98.19 199 LEU A C 1
ATOM 1558 O O . LEU A 1 199 ? -10.208 3.887 14.543 1.00 98.19 199 LEU A O 1
ATOM 1562 N N . GLU A 1 200 ? -9.920 5.506 13.021 1.00 97.69 200 GLU A N 1
ATOM 1563 C CA . GLU A 1 200 ? -10.046 6.622 13.970 1.00 97.69 200 GLU A CA 1
ATOM 1564 C C . GLU A 1 200 ? -11.444 6.664 14.600 1.00 97.69 200 GLU A C 1
ATOM 1566 O O . GLU A 1 200 ? -11.557 6.756 15.823 1.00 97.69 200 GLU A O 1
ATOM 1571 N N . ALA A 1 201 ? -12.496 6.563 13.782 1.00 97.44 201 ALA A N 1
ATOM 1572 C CA . ALA A 1 201 ? -13.879 6.512 14.247 1.00 97.44 201 ALA A CA 1
ATOM 1573 C C . ALA A 1 201 ? -14.114 5.306 15.164 1.00 97.44 201 ALA A C 1
ATOM 1575 O O . ALA A 1 201 ? -14.632 5.473 16.266 1.00 97.44 201 ALA A O 1
ATOM 1576 N N . TRP A 1 202 ? -13.632 4.129 14.757 1.00 97.69 202 TRP A N 1
ATOM 1577 C CA . TRP A 1 202 ? -13.800 2.902 15.526 1.00 97.69 202 TRP A CA 1
ATOM 1578 C C . TRP A 1 202 ? -13.076 2.971 16.871 1.00 97.69 202 TRP A C 1
ATOM 1580 O O . TRP A 1 202 ? -13.661 2.677 17.910 1.00 97.69 202 TRP A O 1
ATOM 1590 N N . CYS A 1 203 ? -11.828 3.453 16.890 1.00 97.88 203 CYS A N 1
ATOM 1591 C CA . CYS A 1 203 ? -11.092 3.663 18.137 1.00 97.88 203 CYS A CA 1
ATOM 1592 C C . CYS A 1 203 ? -11.817 4.639 19.069 1.00 97.88 203 CYS A C 1
ATOM 1594 O O . CYS A 1 203 ? -11.840 4.428 20.279 1.00 97.88 203 CYS A O 1
ATOM 1596 N N . LEU A 1 204 ? -12.379 5.727 18.532 1.00 96.69 204 LEU A N 1
ATOM 1597 C CA . LEU A 1 204 ? -13.114 6.709 19.327 1.00 96.69 204 LEU A CA 1
ATOM 1598 C C . LEU A 1 204 ? -14.351 6.096 19.966 1.00 96.69 204 LEU A C 1
ATOM 1600 O O . LEU A 1 204 ? -14.531 6.244 21.170 1.00 96.69 204 LEU A O 1
ATOM 1604 N N . GLU A 1 205 ? -15.156 5.390 19.184 1.00 97.12 205 GLU A N 1
ATOM 1605 C CA . GLU A 1 205 ? -16.361 4.732 19.674 1.00 97.12 205 GLU A CA 1
ATOM 1606 C C . GLU A 1 205 ? -16.040 3.708 20.765 1.00 97.12 205 GLU A C 1
ATOM 1608 O O . GLU A 1 205 ? -16.658 3.727 21.825 1.00 97.12 205 GLU A O 1
ATOM 1613 N N . GLN A 1 206 ? -15.004 2.888 20.581 1.00 97.31 206 GLN A N 1
ATOM 1614 C CA . GLN A 1 206 ? -14.583 1.914 21.593 1.00 97.31 206 GLN A CA 1
ATOM 1615 C C . GLN A 1 206 ? -14.075 2.570 22.887 1.00 97.31 206 GLN A C 1
ATOM 1617 O O . GLN A 1 206 ? -14.188 1.989 23.966 1.00 97.31 206 GLN A O 1
ATOM 1622 N N . LEU A 1 207 ? -13.519 3.782 22.805 1.00 96.81 207 LEU A N 1
ATOM 1623 C CA . LEU A 1 207 ? -13.016 4.519 23.967 1.00 96.81 207 LEU A CA 1
ATOM 1624 C C . LEU A 1 207 ? -14.099 5.333 24.687 1.00 96.81 207 LEU A C 1
ATOM 1626 O O . LEU A 1 207 ? -13.983 5.537 25.894 1.00 96.81 207 LEU A O 1
ATOM 1630 N N . THR A 1 208 ? -15.107 5.843 23.974 1.00 96.50 208 THR A N 1
ATOM 1631 C CA . THR A 1 208 ? -16.110 6.766 24.539 1.00 96.50 208 THR A CA 1
ATOM 1632 C C . THR A 1 208 ? -17.512 6.175 24.642 1.00 96.50 208 THR A C 1
ATOM 1634 O O . THR A 1 208 ? -18.335 6.724 25.369 1.00 96.50 208 THR A O 1
ATOM 1637 N N . GLY A 1 209 ? -17.800 5.088 23.925 1.00 94.31 209 GLY A N 1
ATOM 1638 C CA . GLY A 1 209 ? -19.143 4.524 23.762 1.00 94.31 209 GLY A CA 1
ATOM 1639 C C . GLY A 1 209 ? -20.079 5.382 22.903 1.00 94.31 209 GLY A C 1
ATOM 1640 O O . GLY A 1 209 ? -21.280 5.134 22.887 1.00 94.31 209 GLY A O 1
ATOM 1641 N N . GLU A 1 210 ? -19.553 6.409 22.228 1.00 93.38 210 GLU A N 1
ATOM 1642 C CA . GLU A 1 210 ? -20.342 7.277 21.348 1.00 93.38 210 GLU A CA 1
ATOM 1643 C C . GLU A 1 210 ? -20.237 6.787 19.910 1.00 93.38 210 GLU A C 1
ATOM 1645 O O . GLU A 1 210 ? -19.138 6.785 19.352 1.00 93.38 210 GLU A O 1
ATOM 1650 N N . GLU A 1 211 ? -21.380 6.447 19.320 1.00 92.00 211 GLU A N 1
ATOM 1651 C CA . GLU A 1 211 ? -21.490 5.985 17.937 1.00 92.00 211 GLU A CA 1
ATOM 1652 C C . GLU A 1 211 ? -20.917 7.011 16.943 1.00 92.00 211 GLU A C 1
ATOM 1654 O O . GLU A 1 211 ? -21.157 8.224 17.055 1.00 92.00 211 GLU A O 1
ATOM 1659 N N . ARG A 1 212 ? -20.138 6.539 15.961 1.00 91.56 212 ARG A N 1
ATOM 1660 C CA . ARG A 1 212 ? -19.518 7.393 14.935 1.00 91.56 212 ARG A CA 1
ATOM 1661 C C . ARG A 1 212 ? -19.907 6.953 13.529 1.00 91.56 212 ARG A C 1
ATOM 1663 O O . ARG A 1 212 ? -19.581 5.855 13.100 1.00 91.56 212 ARG A O 1
ATOM 1670 N N . SER A 1 213 ? -20.484 7.874 12.757 1.00 92.00 213 SER A N 1
ATOM 1671 C CA . SER A 1 213 ? -20.731 7.649 11.329 1.00 92.00 213 SER A CA 1
ATOM 1672 C C . SER A 1 213 ? -19.421 7.467 10.561 1.00 92.00 213 SER A C 1
ATOM 1674 O O . SER A 1 213 ? -18.482 8.253 10.748 1.00 92.00 213 SER A O 1
ATOM 1676 N N . VAL A 1 214 ? -19.387 6.519 9.628 1.00 94.62 214 VAL A N 1
ATOM 1677 C CA . VAL A 1 214 ? -18.234 6.285 8.754 1.00 94.62 214 VAL A CA 1
ATOM 1678 C C . VAL A 1 214 ? -18.594 6.379 7.276 1.00 94.62 214 VAL A C 1
ATOM 1680 O O . VAL A 1 214 ? -19.683 6.016 6.843 1.00 94.62 214 VAL A O 1
ATOM 1683 N N . ASP A 1 215 ? -17.638 6.846 6.476 1.00 93.19 215 ASP A N 1
ATOM 1684 C CA . ASP A 1 215 ? -17.783 6.931 5.024 1.00 93.19 215 ASP A CA 1
ATOM 1685 C C . ASP A 1 215 ? -17.291 5.632 4.367 1.00 93.19 215 ASP A C 1
ATOM 1687 O O . ASP A 1 215 ? -16.095 5.446 4.111 1.00 93.19 215 ASP A O 1
ATOM 1691 N N . ALA A 1 216 ? -18.228 4.721 4.094 1.00 93.12 216 ALA A N 1
ATOM 1692 C CA . ALA A 1 216 ? -17.940 3.463 3.407 1.00 93.12 216 ALA A CA 1
ATOM 1693 C C . ALA A 1 216 ? -17.401 3.679 1.981 1.00 93.12 216 ALA A C 1
ATOM 1695 O O . ALA A 1 216 ? -16.565 2.898 1.522 1.00 93.12 216 ALA A O 1
ATOM 1696 N N . ILE A 1 217 ? -17.816 4.747 1.287 1.00 92.19 217 ILE A N 1
ATOM 1697 C CA . ILE A 1 217 ? -17.324 5.062 -0.062 1.00 92.19 217 ILE A CA 1
ATOM 1698 C C . ILE A 1 217 ? -15.848 5.451 0.007 1.00 92.19 217 ILE A C 1
ATOM 1700 O O . ILE A 1 217 ? -15.069 5.025 -0.841 1.00 92.19 217 ILE A O 1
ATOM 1704 N N . ALA A 1 218 ? -15.430 6.199 1.029 1.00 92.44 218 ALA A N 1
ATOM 1705 C CA . ALA A 1 218 ? -14.021 6.535 1.213 1.00 92.44 218 ALA A CA 1
ATOM 1706 C C . ALA A 1 218 ? -13.143 5.303 1.490 1.00 92.44 218 ALA A C 1
ATOM 1708 O O . ALA A 1 218 ? -11.990 5.286 1.057 1.00 92.44 218 ALA A O 1
ATOM 1709 N N . LEU A 1 219 ? -13.656 4.290 2.202 1.00 94.69 219 LEU A N 1
ATOM 1710 C CA . LEU A 1 219 ? -12.928 3.047 2.482 1.00 94.69 219 LEU A CA 1
ATOM 1711 C C . LEU A 1 219 ? -12.879 2.119 1.268 1.00 94.69 219 LEU A C 1
ATOM 1713 O O . LEU A 1 219 ? -11.807 1.648 0.894 1.00 94.69 219 LEU A O 1
ATOM 1717 N N . PHE A 1 220 ? -14.029 1.803 0.678 1.00 93.19 220 PHE A N 1
ATOM 1718 C CA . PHE A 1 220 ? -14.089 0.829 -0.408 1.00 93.19 220 PHE A CA 1
ATOM 1719 C C . PHE A 1 220 ? -13.692 1.459 -1.740 1.00 93.19 220 PHE A C 1
ATOM 1721 O O . PHE A 1 220 ? -12.942 0.851 -2.495 1.00 93.19 220 PHE A O 1
ATOM 1728 N N . GLY A 1 221 ? -14.105 2.694 -2.019 1.00 87.88 221 GLY A N 1
ATOM 1729 C CA . GLY A 1 221 ? -13.819 3.372 -3.280 1.00 87.88 221 GLY A CA 1
ATOM 1730 C C . GLY A 1 221 ? -14.233 2.520 -4.480 1.00 87.88 221 GLY A C 1
ATOM 1731 O O . GLY A 1 221 ? -15.400 2.182 -4.649 1.00 87.88 221 GLY A O 1
ATOM 1732 N N . GLU A 1 222 ? -13.252 2.160 -5.308 1.00 88.88 222 GLU A N 1
ATOM 1733 C CA . GLU A 1 222 ? -13.426 1.289 -6.482 1.00 88.88 222 GLU A CA 1
ATOM 1734 C C . GLU A 1 222 ? -13.241 -0.213 -6.160 1.00 88.88 222 GLU A C 1
ATOM 1736 O O . GLU A 1 222 ? -13.323 -1.062 -7.048 1.00 88.88 222 GLU A O 1
ATOM 1741 N N . ALA A 1 223 ? -12.943 -0.556 -4.906 1.00 84.62 223 ALA A N 1
ATOM 1742 C CA . ALA A 1 223 ? -12.694 -1.915 -4.448 1.00 84.62 223 ALA A CA 1
ATOM 1743 C C . ALA A 1 223 ? -13.986 -2.650 -4.070 1.00 84.62 223 ALA A C 1
ATOM 1745 O O . ALA A 1 223 ? -14.933 -2.068 -3.545 1.00 84.62 223 ALA A O 1
ATOM 1746 N N . SER A 1 224 ? -13.993 -3.971 -4.253 1.00 77.19 224 SER A N 1
ATOM 1747 C CA . SER A 1 224 ? -15.060 -4.831 -3.731 1.00 77.19 224 SER A CA 1
ATOM 1748 C C . SER A 1 224 ? -14.983 -4.930 -2.204 1.00 77.19 224 SER A C 1
ATOM 1750 O O . SER A 1 224 ? -13.902 -5.217 -1.677 1.00 77.19 224 SER A O 1
ATOM 1752 N N . GLN A 1 225 ? -16.124 -4.835 -1.520 1.00 87.25 225 GLN A N 1
ATOM 1753 C CA . GLN A 1 225 ? -16.240 -5.138 -0.089 1.00 87.25 225 GLN A CA 1
ATOM 1754 C C . GLN A 1 225 ? -15.755 -6.563 0.238 1.00 87.25 225 GLN A C 1
ATOM 1756 O O . GLN A 1 225 ? -15.014 -6.752 1.203 1.00 87.25 225 GLN A O 1
ATOM 1761 N N . ASP A 1 226 ? -16.094 -7.544 -0.606 1.00 88.06 226 ASP A N 1
ATOM 1762 C CA . ASP A 1 226 ? -15.809 -8.974 -0.404 1.00 88.06 226 ASP A CA 1
ATOM 1763 C C . ASP A 1 226 ? -14.338 -9.269 -0.096 1.00 88.06 226 ASP A C 1
ATOM 1765 O O . ASP A 1 226 ? -14.016 -10.094 0.761 1.00 88.06 226 ASP A O 1
ATOM 1769 N N . SER A 1 227 ? -13.429 -8.572 -0.784 1.00 84.12 227 SER A N 1
ATOM 1770 C CA . SER A 1 227 ? -11.991 -8.788 -0.621 1.00 84.12 227 SER A CA 1
ATOM 1771 C C . SER A 1 227 ? -11.503 -8.368 0.769 1.00 84.12 227 SER A C 1
ATOM 1773 O O . SER A 1 227 ? -10.683 -9.068 1.363 1.00 84.12 227 SER A O 1
ATOM 1775 N N . LEU A 1 228 ? -12.023 -7.257 1.307 1.00 89.81 228 LEU A N 1
ATOM 1776 C CA . LEU A 1 228 ? -11.683 -6.810 2.658 1.00 89.81 228 LEU A CA 1
ATOM 1777 C C . LEU A 1 228 ? -12.421 -7.635 3.719 1.00 89.81 228 LEU A C 1
ATOM 1779 O O . LEU A 1 228 ? -11.801 -7.996 4.714 1.00 89.81 228 LEU A O 1
ATOM 1783 N N . GLN A 1 229 ? -13.682 -8.015 3.478 1.00 94.56 229 GLN A N 1
ATOM 1784 C CA . GLN A 1 229 ? -14.458 -8.880 4.381 1.00 94.56 229 GLN A CA 1
ATOM 1785 C C . GLN A 1 229 ? -13.741 -10.212 4.623 1.00 94.56 229 GLN A C 1
ATOM 1787 O O . GLN A 1 229 ? -13.671 -10.683 5.754 1.00 94.56 229 GLN A O 1
ATOM 1792 N N . ALA A 1 230 ? -13.169 -10.810 3.575 1.00 91.75 230 ALA A N 1
ATOM 1793 C CA . ALA A 1 230 ? -12.438 -12.068 3.692 1.00 91.75 230 ALA A CA 1
ATOM 1794 C C . ALA A 1 230 ? -11.188 -11.964 4.587 1.00 91.75 230 ALA A C 1
ATOM 1796 O O . ALA A 1 230 ? -10.755 -12.968 5.152 1.00 91.75 230 ALA A O 1
ATOM 1797 N N . ALA A 1 231 ? -10.594 -10.774 4.706 1.00 92.69 231 ALA A N 1
ATOM 1798 C CA . ALA A 1 231 ? -9.386 -10.539 5.492 1.00 92.69 231 ALA A CA 1
ATOM 1799 C C . ALA A 1 231 ? -9.673 -9.972 6.893 1.00 92.69 231 ALA A C 1
ATOM 1801 O O . ALA A 1 231 ? -8.936 -10.253 7.843 1.00 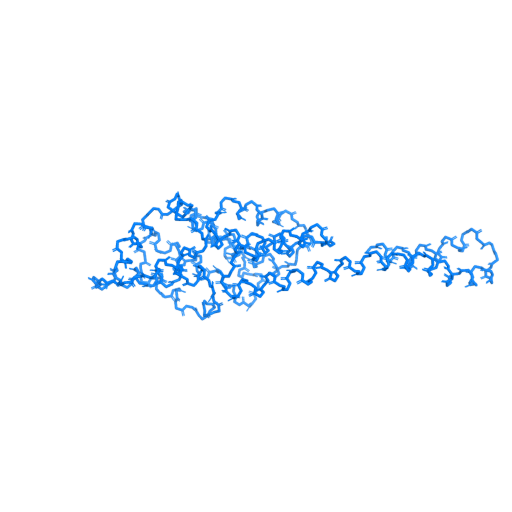92.69 231 ALA A O 1
ATOM 1802 N N . TRP A 1 232 ? -10.709 -9.148 7.026 1.00 95.75 232 TRP A N 1
ATOM 1803 C CA . TRP A 1 232 ? -11.077 -8.473 8.265 1.00 95.75 232 TRP A CA 1
ATOM 1804 C C . TRP A 1 232 ? -12.599 -8.289 8.369 1.00 95.75 232 TRP A C 1
ATOM 1806 O O . TRP A 1 232 ? -13.101 -7.183 8.157 1.00 95.75 232 TRP A O 1
ATOM 1816 N N . PRO A 1 233 ? -13.345 -9.358 8.689 1.00 96.19 233 PRO A N 1
ATOM 1817 C CA . PRO A 1 233 ? -14.800 -9.296 8.726 1.00 96.19 233 PRO A CA 1
ATOM 1818 C C . PRO A 1 233 ? -15.308 -8.291 9.764 1.00 96.19 233 PRO A C 1
ATOM 1820 O O . PRO A 1 233 ? -16.193 -7.504 9.454 1.00 96.19 233 PRO A O 1
ATOM 1823 N N . GLU A 1 234 ? -14.676 -8.215 10.938 1.00 96.81 234 GLU A N 1
ATOM 1824 C CA . GLU A 1 234 ? -15.101 -7.325 12.025 1.00 96.81 234 GLU A CA 1
ATOM 1825 C C . GLU A 1 234 ? -15.059 -5.842 11.624 1.00 96.81 234 GLU A C 1
ATOM 1827 O O . GLU A 1 234 ? -15.943 -5.072 11.988 1.00 96.81 234 GLU A O 1
ATOM 1832 N N . LEU A 1 235 ? -14.048 -5.438 10.843 1.00 96.88 235 LEU A N 1
ATOM 1833 C CA . LEU A 1 235 ? -13.940 -4.069 10.334 1.00 96.88 235 LEU A CA 1
ATOM 1834 C C . LEU A 1 235 ? -15.064 -3.756 9.346 1.00 96.88 235 LEU A C 1
ATOM 1836 O O . LEU A 1 235 ? -15.609 -2.655 9.355 1.00 96.88 235 LEU A O 1
ATOM 1840 N N . VAL A 1 236 ? -15.373 -4.696 8.455 1.00 96.12 236 VAL A N 1
ATOM 1841 C CA . VAL A 1 236 ? -16.396 -4.474 7.434 1.00 96.12 236 VAL A CA 1
ATOM 1842 C C . VAL A 1 236 ? -17.786 -4.459 8.056 1.00 96.12 236 VAL A C 1
ATOM 1844 O O . VAL A 1 236 ? -18.579 -3.593 7.696 1.00 96.12 236 VAL A O 1
ATOM 1847 N N . ASP A 1 237 ? -18.055 -5.336 9.022 1.00 96.06 237 ASP A N 1
ATOM 1848 C CA . ASP A 1 237 ? -19.316 -5.351 9.763 1.00 96.06 237 ASP A CA 1
ATOM 1849 C C . ASP A 1 237 ? -19.536 -4.004 10.472 1.00 96.06 237 ASP A C 1
ATOM 1851 O O . ASP A 1 237 ? -20.585 -3.382 10.286 1.00 96.06 237 ASP A O 1
ATOM 1855 N N . TYR A 1 238 ? -18.506 -3.486 11.159 1.00 96.25 238 TYR A N 1
ATOM 1856 C CA . TYR A 1 238 ? -18.525 -2.143 11.750 1.00 96.25 238 TYR A CA 1
ATOM 1857 C C . TYR A 1 238 ? -18.855 -1.066 10.704 1.00 96.25 238 TYR A C 1
ATOM 1859 O O . TYR A 1 238 ? -19.741 -0.240 10.912 1.00 96.25 238 TYR A O 1
ATOM 1867 N N . VAL A 1 239 ? -18.200 -1.094 9.539 1.00 95.94 239 VAL A N 1
ATOM 1868 C CA . VAL A 1 239 ? -18.432 -0.096 8.483 1.00 95.94 239 VAL A CA 1
ATOM 1869 C C . VAL A 1 239 ? -19.849 -0.165 7.919 1.00 95.94 239 VAL A C 1
ATOM 1871 O O . VAL A 1 239 ? -20.461 0.872 7.678 1.00 95.94 239 VAL A O 1
ATOM 1874 N N . VAL A 1 240 ? -20.387 -1.361 7.695 1.00 94.06 240 VAL A N 1
ATOM 1875 C CA . VAL A 1 240 ? -21.739 -1.550 7.147 1.00 94.06 240 VAL A CA 1
ATOM 1876 C C . VAL A 1 240 ? -22.812 -1.098 8.138 1.00 94.06 240 VAL A C 1
ATOM 1878 O O . VAL A 1 240 ? -23.829 -0.538 7.722 1.00 94.06 240 VAL A O 1
ATOM 1881 N N . GLU A 1 241 ? -22.598 -1.317 9.433 1.00 94.06 241 GLU A N 1
ATOM 1882 C CA . GLU A 1 241 ? -23.509 -0.864 10.484 1.00 94.06 241 GLU A CA 1
ATOM 1883 C C . GLU A 1 241 ? -23.527 0.669 10.602 1.00 94.06 241 GLU A C 1
ATOM 1885 O O . GLU A 1 241 ? -24.604 1.259 10.662 1.00 94.06 241 GLU A O 1
ATOM 1890 N N . HIS A 1 242 ? -22.360 1.313 10.494 1.00 92.94 242 HIS A N 1
ATOM 1891 C CA . HIS A 1 242 ? -22.168 2.740 10.790 1.00 92.94 242 HIS A CA 1
ATOM 1892 C C . HIS A 1 242 ? -22.124 3.657 9.550 1.00 92.94 242 HIS A C 1
ATOM 1894 O O . HIS A 1 242 ? -21.786 4.838 9.655 1.00 92.94 242 HIS A O 1
ATOM 1900 N N . SER A 1 243 ? -22.433 3.133 8.358 1.00 88.00 243 SER A N 1
ATOM 1901 C CA . SER A 1 243 ? -22.449 3.893 7.089 1.00 88.00 243 SER A CA 1
ATOM 1902 C C . SER A 1 243 ? -23.846 4.314 6.619 1.00 88.00 243 SER A C 1
ATOM 1904 O O . SER A 1 243 ? -23.997 4.774 5.485 1.00 88.00 243 SER A O 1
ATOM 1906 N N . ARG A 1 244 ? -24.863 4.137 7.470 1.00 64.88 244 ARG A N 1
ATOM 1907 C CA . ARG A 1 244 ? -26.271 4.436 7.173 1.00 64.88 244 ARG A CA 1
ATOM 1908 C C . ARG A 1 244 ? -26.658 5.885 7.443 1.00 64.88 244 ARG A C 1
ATOM 1910 O O . ARG A 1 244 ? -26.137 6.474 8.412 1.00 64.88 244 ARG A O 1
#

Sequence (244 aa):
MVMLLVLFVVPRLLRHFVPDPQLAQMLLPVSLFVLLVPTALYFLPRYRRSKKLTDEGLQLLLEGRVAAALERFEASRPLAKVQVIPTYNIGIARLQLWQLPVAKQELASLEARKDLTPQFRAVLSAALALVDALEGRLARVAPRLTEAKSRVDFPLVFAPLASAVVECREGRWAEARTLLSDAALEDLKGPLLGLKKVLEAWCLEQLTGEERSVDAIALFGEASQDSLQAAWPELVDYVVEHSR

Organism: NCBI:txid2316720

pLDDT: mean 91.54, std 7.67, range [55.78, 98.62]

Foldseek 3Di:
DQLVCQVPVLLVVLVVPPVDPVVSVVCSVVSNCVRVVVVCVPLVVLQVQLVVLQVVLVVCVQVQVLVSSLVSLVVSQVSDPDNLSSLLSNLVSCVLLLVLVSSLVSLVVCVPDPPDDLLVQLLSLLSNLLSCLLLVVPVSNVVSNVSSCVSDPDDRLSNLVSVLSSCVVVVVLVSSLVSLPDPSPPSDAAQSVLVSVLSNQVSVCSVPVDQDAGAPCRNNVVHDLVSSCVRCVPSSVSNVVRPD

Secondary structure (DSSP, 8-state):
-HHHHHHHHHHHHHHHH---HHHHHHHHHHHHHHHHHHHHHHHHHHHHHHHHHHHHHHHHHHTT-HHHHHHHHHHHTTT-SSTHHHHHHHHHHHHHTT-HHHHHHHHHHHHT-SS--HHHHHHHHHHHHHHHHHTT-GGGHHHHHHHHHTT-SS--THHHHHHHHHHHHTT-HHHHHHHHT-GGGTT--HHHHHHHHHHHHHHHHHHH-------HHHHHTTS-HHHHHTT-HHHHHHHHHHT-

Radius of gyration: 24.27 Å; chains: 1; bounding box: 73×25×64 Å